Protein AF-A0A1D1ZBY9-F1 (afdb_monomer)

Organism: NCBI:txid1678845

Radius of gyration: 27.57 Å; Cα contacts (8 Å, |Δi|>4): 277; chains: 1; bounding box: 85×71×51 Å

Structure (mmCIF, N/CA/C/O backbone):
data_AF-A0A1D1ZBY9-F1
#
_entry.id   AF-A0A1D1ZBY9-F1
#
loop_
_atom_site.group_PDB
_atom_site.id
_atom_site.type_symbol
_atom_site.label_atom_id
_atom_site.label_alt_id
_atom_site.label_comp_id
_atom_site.label_asym_id
_atom_site.label_entity_id
_atom_site.label_seq_id
_atom_site.pdbx_PDB_ins_code
_atom_site.Cartn_x
_atom_site.Cartn_y
_atom_site.Cartn_z
_atom_site.occupancy
_atom_site.B_iso_or_equiv
_atom_site.auth_seq_id
_atom_site.auth_comp_id
_atom_site.auth_asym_id
_atom_site.auth_atom_id
_atom_site.pdbx_PDB_model_num
ATOM 1 N N . MET A 1 1 ? -28.576 -13.034 -2.187 1.00 43.44 1 MET A N 1
ATOM 2 C CA . MET A 1 1 ? -27.777 -12.046 -1.430 1.00 43.44 1 MET A CA 1
ATOM 3 C C . MET A 1 1 ? -26.334 -12.517 -1.505 1.00 43.44 1 MET A C 1
ATOM 5 O O . MET A 1 1 ? -26.063 -13.615 -1.042 1.00 43.44 1 MET A O 1
ATOM 9 N N . ASN A 1 2 ? -25.454 -11.787 -2.196 1.00 48.19 2 ASN A N 1
ATOM 10 C CA . ASN A 1 2 ? -24.060 -12.206 -2.377 1.00 48.19 2 ASN A CA 1
ATOM 11 C C . ASN A 1 2 ? -23.314 -12.009 -1.053 1.00 48.19 2 ASN A C 1
ATOM 13 O O . ASN A 1 2 ? -23.128 -10.876 -0.616 1.00 48.19 2 ASN A O 1
ATOM 17 N N . ILE A 1 3 ? -22.944 -13.107 -0.396 1.00 68.69 3 ILE A N 1
ATOM 18 C CA . ILE A 1 3 ? -22.161 -13.081 0.841 1.00 68.69 3 ILE A CA 1
ATOM 19 C C . ILE A 1 3 ? -20.686 -13.023 0.440 1.00 68.69 3 ILE A C 1
ATOM 21 O O . ILE A 1 3 ? -20.206 -13.887 -0.289 1.00 68.69 3 ILE A O 1
ATOM 25 N N . ILE A 1 4 ? -19.971 -11.994 0.894 1.00 76.88 4 ILE A N 1
ATOM 26 C CA . ILE A 1 4 ? -18.522 -11.884 0.699 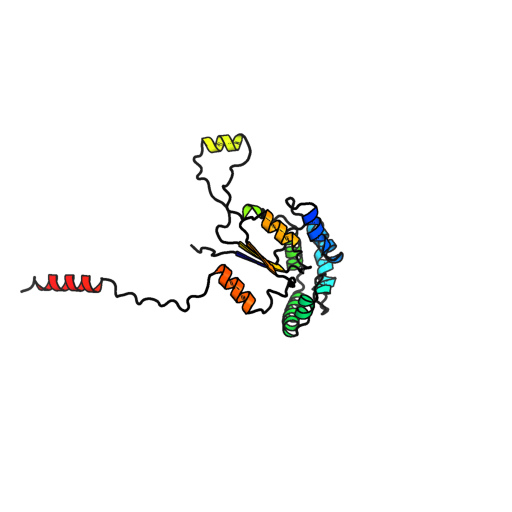1.00 76.88 4 ILE A CA 1
ATOM 27 C C . ILE A 1 4 ? -17.843 -12.878 1.652 1.00 76.88 4 ILE A C 1
ATOM 29 O O . ILE A 1 4 ? -17.983 -12.747 2.866 1.00 76.88 4 ILE A O 1
ATOM 33 N N . SER A 1 5 ? -17.115 -13.863 1.116 1.00 78.44 5 SER A N 1
ATOM 34 C CA . SER A 1 5 ? -16.491 -14.941 1.906 1.00 78.44 5 SER A CA 1
ATOM 35 C C . SER A 1 5 ? -15.292 -14.494 2.751 1.00 78.44 5 SER A C 1
ATOM 37 O O . SER A 1 5 ? -14.925 -15.189 3.690 1.00 78.44 5 SER A O 1
ATOM 39 N N . GLY A 1 6 ? -14.686 -13.346 2.438 1.00 85.62 6 GLY A N 1
ATOM 40 C CA . GLY A 1 6 ? -13.510 -12.812 3.126 1.00 85.62 6 GLY A CA 1
ATOM 41 C C . GLY A 1 6 ? -12.870 -11.657 2.357 1.00 85.62 6 GLY A C 1
ATOM 42 O O . GLY A 1 6 ? -13.290 -11.335 1.245 1.00 85.62 6 GLY A O 1
ATOM 43 N N . ALA A 1 7 ? -11.861 -11.029 2.954 1.00 89.62 7 ALA A N 1
ATOM 44 C CA . ALA A 1 7 ? -11.065 -9.973 2.339 1.00 89.62 7 ALA A CA 1
ATOM 45 C C . ALA A 1 7 ? -9.572 -10.310 2.437 1.00 89.62 7 ALA A C 1
ATOM 47 O O . ALA A 1 7 ? -9.073 -10.630 3.516 1.00 89.62 7 ALA A O 1
ATOM 48 N N . ALA A 1 8 ? -8.855 -10.199 1.319 1.00 91.19 8 ALA A N 1
ATOM 49 C CA . ALA A 1 8 ? -7.398 -10.265 1.278 1.00 91.19 8 ALA A CA 1
ATOM 50 C C . ALA A 1 8 ? -6.819 -8.897 0.931 1.00 91.19 8 ALA A C 1
ATOM 52 O O . ALA A 1 8 ? -7.268 -8.238 -0.005 1.00 91.19 8 ALA A O 1
ATOM 53 N N . MET A 1 9 ? -5.802 -8.489 1.681 1.00 91.56 9 MET A N 1
ATOM 54 C CA . MET A 1 9 ? -5.037 -7.274 1.447 1.00 91.56 9 MET A CA 1
ATOM 55 C C . MET A 1 9 ? -3.558 -7.637 1.324 1.00 91.56 9 MET A C 1
ATOM 57 O O . MET A 1 9 ? -3.034 -8.424 2.112 1.00 91.56 9 MET A O 1
ATOM 61 N N . PHE A 1 10 ? -2.872 -7.032 0.362 1.00 91.50 10 PHE A N 1
ATOM 62 C CA . PHE A 1 10 ? -1.441 -7.226 0.145 1.00 91.50 10 PHE A CA 1
ATOM 63 C C . PHE A 1 10 ? -0.736 -5.915 0.429 1.00 91.50 10 PHE A C 1
ATOM 65 O O . PHE A 1 10 ? -1.059 -4.917 -0.211 1.00 91.50 10 PHE A O 1
ATOM 72 N N . ALA A 1 11 ? 0.162 -5.925 1.416 1.00 91.31 11 ALA A N 1
ATOM 73 C CA . ALA A 1 11 ? 0.918 -4.760 1.867 1.00 91.31 11 ALA A CA 1
ATOM 74 C C . ALA A 1 11 ? 0.057 -3.473 1.859 1.00 91.31 11 ALA A C 1
ATOM 76 O O . ALA A 1 11 ? 0.325 -2.548 1.088 1.00 91.31 11 ALA A O 1
ATOM 77 N N . PRO A 1 12 ? -1.041 -3.428 2.643 1.00 90.19 12 PRO A N 1
ATOM 78 C CA . PRO A 1 12 ? -2.031 -2.368 2.538 1.00 90.19 12 PRO A CA 1
ATOM 79 C C . PRO A 1 12 ? -1.433 -1.026 2.941 1.00 90.19 12 PRO A C 1
ATOM 81 O O . PRO A 1 12 ? -0.974 -0.839 4.071 1.00 90.19 12 PRO A O 1
ATOM 84 N N . ILE A 1 13 ? -1.483 -0.063 2.023 1.00 91.25 13 ILE A N 1
ATOM 85 C CA . ILE A 1 13 ? -1.085 1.300 2.338 1.00 91.25 13 ILE A CA 1
ATOM 86 C C . ILE A 1 13 ? -2.154 1.965 3.209 1.00 91.25 13 ILE A C 1
ATOM 88 O O . ILE A 1 13 ? -3.346 1.935 2.906 1.00 91.25 13 ILE A O 1
ATOM 92 N N . VAL A 1 14 ? -1.724 2.581 4.306 1.00 92.00 14 VAL A N 1
ATOM 93 C CA . VAL A 1 14 ? -2.597 3.375 5.180 1.00 92.00 14 VAL A CA 1
ATOM 94 C C . VAL A 1 14 ? -2.273 4.849 5.038 1.00 92.00 14 VAL A C 1
ATOM 96 O O . VAL A 1 14 ? -1.144 5.210 4.693 1.00 92.00 14 VAL A O 1
ATOM 99 N N . ASN A 1 15 ? -3.241 5.711 5.356 1.00 93.81 15 ASN A N 1
ATOM 100 C CA . ASN A 1 15 ? -2.992 7.144 5.391 1.00 93.81 15 ASN A CA 1
ATOM 101 C C . ASN A 1 15 ? -1.850 7.451 6.380 1.00 93.81 15 ASN A C 1
ATOM 103 O O . ASN A 1 15 ? -2.029 7.292 7.590 1.00 93.81 15 ASN A O 1
ATOM 107 N N . PRO A 1 16 ? -0.684 7.943 5.918 1.00 93.19 16 PRO A N 1
ATOM 108 C CA . PRO A 1 16 ? 0.481 8.141 6.782 1.00 93.19 16 PRO A CA 1
ATOM 109 C C . PRO A 1 16 ? 0.314 9.331 7.745 1.00 93.19 16 PRO A C 1
ATOM 111 O O . PRO A 1 16 ? 1.195 9.615 8.564 1.00 93.19 16 PRO A O 1
ATOM 114 N N . TYR A 1 17 ? -0.808 10.048 7.639 1.00 92.94 17 TYR A N 1
ATOM 115 C CA . TYR A 1 17 ? -1.236 11.115 8.535 1.00 92.94 17 TYR A CA 1
ATOM 116 C C . TYR A 1 17 ? -2.359 10.689 9.487 1.00 92.94 17 TYR A C 1
ATOM 118 O O . TYR A 1 17 ? -2.893 11.551 10.190 1.00 92.94 17 TYR A O 1
ATOM 126 N N . GLU A 1 18 ? -2.717 9.403 9.529 1.00 92.25 18 GLU A N 1
ATOM 127 C CA . GLU A 1 18 ? -3.804 8.902 10.364 1.00 92.25 18 GLU A CA 1
ATOM 128 C C . GLU A 1 18 ? -3.619 9.320 11.833 1.00 92.25 18 GLU A C 1
ATOM 130 O O . GLU A 1 18 ? -2.542 9.241 12.437 1.00 92.25 18 GLU A O 1
ATOM 135 N N . SER A 1 19 ? -4.695 9.843 12.408 1.00 91.00 19 SER A N 1
ATOM 136 C CA . SER A 1 19 ? -4.731 10.402 13.754 1.00 91.00 19 SER A CA 1
ATOM 137 C C . SER A 1 19 ? -4.512 9.336 14.826 1.00 91.00 19 SER A C 1
ATOM 139 O O . SER A 1 19 ? -3.823 9.601 15.809 1.00 91.00 19 SER A O 1
ATOM 141 N N . SER A 1 20 ? -5.021 8.121 14.599 1.00 91.44 20 SER A N 1
ATOM 142 C CA . SER A 1 20 ? -4.910 6.996 15.531 1.00 91.44 20 SER A CA 1
ATOM 143 C C . SER A 1 20 ? -3.554 6.287 15.516 1.00 91.44 20 SER A C 1
ATOM 145 O O . SER A 1 20 ? -3.354 5.369 16.316 1.00 91.44 20 SER A O 1
ATOM 147 N N . MET A 1 21 ? -2.632 6.659 14.622 1.00 93.94 21 MET A N 1
ATOM 148 C CA . MET A 1 21 ? -1.267 6.126 14.633 1.00 93.94 21 MET A CA 1
ATOM 149 C C . MET A 1 21 ? -0.440 6.748 15.764 1.00 93.94 21 MET A C 1
ATOM 151 O O . MET A 1 21 ? -0.481 7.962 15.997 1.00 93.94 21 MET A O 1
ATOM 155 N N . THR A 1 22 ? 0.369 5.929 16.431 1.00 95.75 22 THR A N 1
ATOM 156 C CA . THR A 1 22 ? 1.336 6.379 17.435 1.00 95.75 22 THR A CA 1
ATOM 157 C C . THR A 1 22 ? 2.482 7.160 16.782 1.00 95.75 22 THR A C 1
ATOM 159 O O . THR A 1 22 ? 2.697 7.110 15.567 1.00 95.75 22 THR A O 1
ATOM 162 N N . LYS A 1 23 ? 3.257 7.903 17.585 1.00 95.38 23 LYS A N 1
ATOM 163 C CA . LYS A 1 23 ? 4.444 8.623 17.083 1.00 95.38 23 LYS A CA 1
ATOM 164 C C . LYS A 1 23 ? 5.464 7.670 16.454 1.00 95.38 23 LYS A C 1
ATOM 166 O O . LYS A 1 23 ? 6.058 8.012 15.435 1.00 95.38 23 LYS A O 1
ATOM 171 N N . GLU A 1 24 ? 5.639 6.493 17.047 1.00 95.69 24 GLU A N 1
ATOM 172 C CA . GLU A 1 24 ? 6.571 5.479 16.560 1.00 95.69 24 GLU A CA 1
ATOM 173 C C . GLU A 1 24 ? 6.103 4.863 15.238 1.00 95.69 24 GLU A C 1
ATOM 175 O O . GLU A 1 24 ? 6.892 4.780 14.299 1.00 95.69 24 GLU A O 1
ATOM 180 N N . GLU A 1 25 ? 4.817 4.520 15.119 1.00 95.31 25 GLU A N 1
ATOM 181 C CA . GLU A 1 25 ? 4.243 3.995 13.871 1.00 95.31 25 GLU A CA 1
ATOM 182 C C . GLU A 1 25 ? 4.380 5.003 12.727 1.00 95.31 25 GLU A C 1
ATOM 184 O O . GLU A 1 25 ? 4.805 4.653 11.625 1.00 95.31 25 GLU A O 1
ATOM 189 N N . LYS A 1 26 ? 4.091 6.286 12.994 1.00 94.69 26 LYS A N 1
ATOM 190 C CA . LYS A 1 26 ? 4.313 7.360 12.017 1.00 94.69 26 LYS A CA 1
ATOM 191 C C . LYS A 1 26 ? 5.784 7.420 11.629 1.00 94.69 26 LYS A C 1
ATOM 193 O O . LYS A 1 26 ? 6.106 7.356 10.448 1.00 94.69 26 LYS A O 1
ATOM 198 N N . TYR A 1 27 ? 6.686 7.505 12.604 1.00 95.31 27 TYR A N 1
ATOM 199 C CA . TYR A 1 27 ? 8.116 7.583 12.326 1.00 95.31 27 TYR A CA 1
ATOM 200 C C . TYR A 1 27 ? 8.594 6.426 11.437 1.00 95.31 27 TYR A C 1
ATOM 202 O O . TYR A 1 27 ? 9.189 6.684 10.393 1.00 95.31 27 TYR A O 1
ATOM 210 N N . LYS A 1 28 ? 8.276 5.174 11.791 1.00 94.69 28 LYS A N 1
ATOM 211 C CA . LYS A 1 28 ? 8.668 3.982 11.020 1.00 94.69 28 LYS A CA 1
ATOM 212 C C . LYS A 1 28 ? 8.070 3.974 9.613 1.00 94.69 28 LYS A C 1
ATOM 214 O O . LYS A 1 28 ? 8.786 3.686 8.656 1.00 94.69 28 LYS A O 1
ATOM 219 N N . THR A 1 29 ? 6.804 4.373 9.486 1.00 92.69 29 THR A N 1
ATOM 220 C CA . THR A 1 29 ? 6.112 4.516 8.198 1.00 92.69 29 THR A CA 1
ATOM 221 C C . THR A 1 29 ? 6.858 5.466 7.262 1.00 92.69 29 THR A C 1
ATOM 223 O O . THR A 1 29 ? 7.166 5.119 6.124 1.00 92.69 29 THR A O 1
ATOM 226 N N . TRP A 1 30 ? 7.219 6.653 7.753 1.00 93.88 30 TRP A N 1
ATOM 227 C CA . TRP A 1 30 ? 7.938 7.648 6.959 1.00 93.88 30 TRP A CA 1
ATOM 228 C C . TRP A 1 30 ? 9.429 7.307 6.787 1.00 93.88 30 TRP A C 1
ATOM 230 O O . TRP A 1 30 ? 10.038 7.728 5.804 1.00 93.88 30 TRP A O 1
ATOM 240 N N . ALA A 1 31 ? 10.055 6.574 7.710 1.00 92.38 31 ALA A N 1
ATOM 241 C CA . ALA A 1 31 ? 11.500 6.329 7.712 1.00 92.38 31 ALA A CA 1
ATOM 242 C C . ALA A 1 31 ? 11.996 5.614 6.446 1.00 92.38 31 ALA A C 1
ATOM 244 O O . ALA A 1 31 ? 13.087 5.920 5.970 1.00 92.38 31 ALA A O 1
ATOM 245 N N . LYS A 1 32 ? 11.189 4.713 5.874 1.00 87.12 32 LYS A N 1
ATOM 246 C CA . LYS A 1 32 ? 11.562 3.920 4.692 1.00 87.12 32 LYS A CA 1
ATOM 247 C C . LYS A 1 32 ? 11.415 4.660 3.360 1.00 87.12 32 LYS A C 1
ATOM 249 O O . LYS A 1 32 ? 11.980 4.241 2.354 1.00 87.12 32 LYS A O 1
ATOM 254 N N . TRP A 1 33 ? 10.677 5.770 3.333 1.00 91.56 33 TRP A N 1
ATOM 255 C CA . TRP A 1 33 ? 10.375 6.482 2.093 1.00 91.56 33 TRP A CA 1
ATOM 256 C C . TRP A 1 33 ? 11.467 7.465 1.674 1.00 91.56 33 TRP A C 1
ATOM 258 O O . TRP A 1 33 ? 12.042 8.190 2.492 1.00 91.56 33 TRP A O 1
ATOM 268 N N . THR A 1 34 ? 11.678 7.556 0.360 1.00 91.69 34 THR A N 1
ATOM 269 C CA . THR A 1 34 ? 12.585 8.532 -0.252 1.00 91.69 34 THR A CA 1
ATOM 270 C C . THR A 1 34 ? 12.094 9.963 -0.019 1.00 91.69 34 THR A C 1
ATOM 272 O O . THR A 1 34 ? 10.892 10.222 0.038 1.00 91.69 34 THR A O 1
ATOM 275 N N . THR A 1 35 ? 13.009 10.933 0.054 1.00 92.38 35 THR A N 1
ATOM 276 C CA . THR A 1 35 ? 12.658 12.358 0.221 1.00 92.38 35 THR A CA 1
ATOM 277 C C . THR A 1 35 ? 11.694 12.848 -0.862 1.00 92.38 35 THR A C 1
ATOM 279 O O . THR A 1 35 ? 10.754 13.584 -0.567 1.00 92.38 35 THR A O 1
ATOM 282 N N . LYS A 1 36 ? 11.880 12.389 -2.107 1.00 91.69 36 LYS A N 1
ATOM 283 C CA . LYS A 1 36 ? 10.997 12.727 -3.228 1.00 91.69 36 LYS A CA 1
ATOM 284 C C . LYS A 1 36 ? 9.584 12.183 -3.015 1.00 91.69 36 LYS A C 1
ATOM 286 O O . LYS A 1 36 ? 8.630 12.936 -3.184 1.00 91.69 36 LYS A O 1
ATOM 291 N N . ARG A 1 37 ? 9.436 10.926 -2.579 1.00 91.88 37 ARG A N 1
ATOM 292 C CA . ARG A 1 37 ? 8.120 10.367 -2.238 1.00 91.88 37 ARG A CA 1
ATOM 293 C C . ARG A 1 37 ? 7.466 11.153 -1.107 1.00 91.88 37 ARG A C 1
ATOM 295 O O . ARG A 1 37 ? 6.308 11.527 -1.228 1.00 91.88 37 ARG A O 1
ATOM 302 N N . LYS A 1 38 ? 8.213 11.498 -0.054 1.00 94.38 38 LYS A N 1
ATOM 303 C CA . LYS A 1 38 ? 7.676 12.310 1.051 1.00 94.38 38 LYS A CA 1
ATOM 304 C C . LYS A 1 38 ? 7.128 13.652 0.572 1.00 94.38 38 LYS A C 1
ATOM 306 O O . LYS A 1 38 ? 6.031 14.037 0.967 1.00 94.38 38 LYS A O 1
ATOM 311 N N . LEU A 1 39 ? 7.870 14.332 -0.303 1.00 94.62 39 LEU A N 1
ATOM 312 C CA . LEU A 1 39 ? 7.436 15.586 -0.910 1.00 94.62 39 LEU A CA 1
ATOM 313 C C . LEU A 1 39 ? 6.134 15.410 -1.702 1.00 94.62 39 LEU A C 1
ATOM 315 O O . LEU A 1 39 ? 5.226 16.218 -1.535 1.00 94.62 39 LEU A O 1
ATOM 319 N N . LEU A 1 40 ? 6.013 14.349 -2.508 1.00 94.00 40 LEU A N 1
ATOM 320 C CA . LEU A 1 40 ? 4.785 14.070 -3.262 1.00 94.00 40 LEU A CA 1
ATOM 321 C C . LEU A 1 40 ? 3.574 13.870 -2.339 1.00 94.00 40 LEU A C 1
ATOM 323 O O . LEU A 1 40 ? 2.522 14.431 -2.618 1.00 94.00 40 LEU A O 1
ATOM 327 N N . TYR A 1 41 ? 3.717 13.171 -1.209 1.00 94.56 41 TYR A N 1
ATOM 328 C CA . TYR A 1 41 ? 2.616 12.998 -0.243 1.00 94.56 41 TYR A CA 1
ATOM 329 C C . TYR A 1 41 ? 2.246 14.312 0.461 1.00 94.56 41 TYR A C 1
ATOM 331 O O . TYR A 1 41 ? 1.068 14.586 0.697 1.00 94.56 41 TYR A O 1
ATOM 339 N N . ILE A 1 42 ? 3.233 15.162 0.765 1.00 95.56 42 ILE A N 1
ATOM 340 C CA . ILE A 1 42 ? 2.978 16.501 1.314 1.00 95.56 42 ILE A CA 1
ATOM 341 C C . ILE A 1 42 ? 2.209 17.354 0.298 1.00 95.56 42 ILE A C 1
ATOM 343 O O . ILE A 1 42 ? 1.233 18.010 0.667 1.00 95.56 42 ILE A O 1
ATOM 347 N N . LEU A 1 43 ? 2.618 17.325 -0.975 1.00 96.12 43 LEU A N 1
ATOM 348 C CA . LEU A 1 43 ? 1.932 18.027 -2.058 1.00 96.12 43 LEU A CA 1
ATOM 349 C C . LEU A 1 43 ? 0.518 17.487 -2.264 1.00 96.12 43 LEU A C 1
ATOM 351 O O . LEU A 1 43 ? -0.409 18.286 -2.306 1.00 96.12 43 LEU A O 1
ATOM 355 N N . ALA A 1 44 ? 0.328 16.167 -2.287 1.00 96.69 44 ALA A N 1
ATOM 356 C CA . ALA A 1 44 ? -0.992 15.544 -2.373 1.00 96.69 44 ALA A CA 1
ATOM 357 C C . ALA A 1 44 ? -1.935 16.053 -1.279 1.00 96.69 44 ALA A C 1
ATOM 359 O O . ALA A 1 44 ? -3.090 16.374 -1.542 1.00 96.69 44 ALA A O 1
ATOM 360 N N . ARG A 1 45 ? -1.424 16.202 -0.052 1.00 95.94 45 ARG A N 1
ATOM 361 C CA . ARG A 1 45 ? -2.223 16.646 1.092 1.00 95.94 45 ARG A CA 1
ATOM 362 C C . ARG A 1 45 ? -2.516 18.146 1.095 1.00 95.94 45 ARG A C 1
ATOM 364 O O . ARG A 1 45 ? -3.568 18.554 1.577 1.00 95.94 45 ARG A O 1
ATOM 371 N N . LYS A 1 46 ? -1.554 18.980 0.693 1.00 95.88 46 LYS A N 1
ATOM 372 C CA . LYS A 1 46 ? -1.617 20.440 0.897 1.00 95.88 46 LYS A CA 1
ATOM 373 C C . LYS A 1 46 ? -1.898 21.219 -0.378 1.00 95.88 46 LYS A C 1
ATOM 375 O O . LYS A 1 46 ? -2.621 22.207 -0.327 1.00 95.88 46 LYS A O 1
ATOM 380 N N . PHE A 1 47 ? -1.317 20.793 -1.492 1.00 96.69 47 PHE A N 1
ATOM 381 C CA . PHE A 1 47 ? -1.345 21.511 -2.760 1.00 96.69 47 PHE A CA 1
ATOM 382 C C . PHE A 1 47 ? -1.437 20.531 -3.949 1.00 96.69 47 PHE A C 1
ATOM 384 O O . PHE A 1 47 ? -0.523 20.476 -4.780 1.00 96.69 47 PHE A O 1
ATOM 391 N N . PRO A 1 48 ? -2.521 19.733 -4.052 1.00 95.94 48 PRO A N 1
ATOM 392 C CA . PRO A 1 48 ? -2.641 18.688 -5.073 1.00 95.94 48 PRO A CA 1
ATOM 393 C C . PRO A 1 48 ? -2.596 19.237 -6.505 1.00 95.94 48 PRO A C 1
ATOM 395 O O . PRO A 1 48 ? -2.171 18.536 -7.418 1.00 95.94 48 PRO A O 1
ATOM 398 N N . SER A 1 49 ? -2.931 20.516 -6.707 1.00 95.94 49 SER A N 1
ATOM 399 C CA . SER A 1 49 ? -2.832 21.207 -7.999 1.00 95.94 49 SER A CA 1
ATOM 400 C C . SER A 1 49 ? -1.415 21.260 -8.585 1.00 95.94 49 SER A C 1
ATOM 402 O O . SER A 1 49 ? -1.273 21.440 -9.792 1.00 95.94 49 SER A O 1
ATOM 404 N N . PHE A 1 50 ? -0.363 21.074 -7.778 1.00 95.06 50 PHE A N 1
ATOM 405 C CA . PHE A 1 50 ? 1.020 21.024 -8.270 1.00 95.06 50 PHE A CA 1
ATOM 406 C C . PHE A 1 50 ? 1.452 19.628 -8.723 1.00 95.06 50 PHE A C 1
ATOM 408 O O . PHE A 1 50 ? 2.406 19.507 -9.490 1.00 95.06 50 PHE A O 1
ATOM 415 N N . LEU A 1 51 ? 0.771 18.567 -8.285 1.00 94.81 51 LEU A N 1
ATOM 416 C CA . LEU A 1 51 ? 1.140 17.192 -8.620 1.00 94.81 51 LEU A CA 1
ATOM 417 C C . LEU A 1 51 ? 1.180 16.886 -10.129 1.00 94.81 51 LEU A C 1
ATOM 419 O O . LEU A 1 51 ? 2.130 16.213 -10.541 1.00 94.81 51 LEU A O 1
ATOM 423 N N . PRO A 1 52 ? 0.261 17.397 -10.981 1.00 95.56 52 PRO A N 1
ATOM 424 C CA . PRO A 1 52 ? 0.327 17.180 -12.427 1.00 95.56 52 PRO A CA 1
ATOM 425 C C . PRO A 1 52 ? 1.683 17.534 -13.040 1.00 95.56 52 PRO A C 1
ATOM 427 O O . PRO A 1 52 ? 2.186 16.806 -13.896 1.00 95.56 52 PRO A O 1
ATOM 430 N N . TYR A 1 53 ? 2.309 18.621 -12.576 1.00 93.69 53 TYR A N 1
ATOM 431 C CA . TYR A 1 53 ? 3.631 19.032 -13.043 1.00 93.69 53 TYR A CA 1
ATOM 432 C C . TYR A 1 53 ? 4.693 17.967 -12.742 1.00 93.69 53 TYR A C 1
ATOM 434 O O . TYR A 1 53 ? 5.486 17.605 -13.615 1.00 93.69 53 TYR A O 1
ATOM 442 N N . PHE A 1 54 ? 4.695 17.434 -11.518 1.00 91.62 54 PHE A N 1
ATOM 443 C CA . PHE A 1 54 ? 5.658 16.414 -11.108 1.00 91.62 54 PHE A CA 1
ATOM 444 C C . PHE A 1 54 ? 5.450 15.106 -11.871 1.00 91.62 54 PHE A C 1
ATOM 446 O O . PHE A 1 54 ? 6.431 14.550 -12.363 1.00 91.62 54 PHE A O 1
ATOM 453 N N . TYR A 1 55 ? 4.202 14.657 -12.039 1.00 91.56 55 TYR A N 1
ATOM 454 C CA . TYR A 1 55 ? 3.900 13.425 -12.773 1.00 91.56 55 TYR A CA 1
ATOM 455 C C . TYR A 1 55 ? 4.270 13.511 -14.255 1.00 91.56 55 TYR A C 1
ATOM 457 O O . TYR A 1 55 ? 4.889 12.578 -14.766 1.00 91.56 55 TYR A O 1
ATOM 465 N N . ARG A 1 56 ? 4.008 14.645 -14.922 1.00 91.25 56 ARG A N 1
ATOM 466 C CA . ARG A 1 56 ? 4.457 14.897 -16.308 1.00 91.25 56 ARG A CA 1
ATOM 467 C C . ARG A 1 56 ? 5.971 14.849 -16.455 1.00 91.25 56 ARG A C 1
ATOM 469 O O . ARG A 1 56 ? 6.483 14.364 -17.455 1.00 91.25 56 ARG A O 1
ATOM 476 N N . ARG A 1 57 ? 6.706 15.344 -15.458 1.00 88.56 57 ARG A N 1
ATOM 477 C CA . ARG A 1 57 ? 8.173 15.375 -15.497 1.00 88.56 57 ARG A CA 1
ATOM 478 C C . ARG A 1 57 ? 8.823 14.050 -15.083 1.00 88.56 57 ARG A C 1
ATOM 480 O O . ARG A 1 57 ? 10.001 13.856 -15.381 1.00 88.56 57 ARG A O 1
ATOM 487 N N . SER A 1 58 ? 8.102 13.161 -14.397 1.00 85.06 58 SER A N 1
ATOM 488 C CA . SER A 1 58 ? 8.590 11.831 -14.018 1.00 85.06 58 SER A CA 1
ATOM 489 C C . SER A 1 58 ? 7.923 10.713 -14.814 1.00 85.06 58 SER A C 1
ATOM 491 O O . SER A 1 58 ? 8.444 10.327 -15.857 1.00 85.06 58 SER A O 1
ATOM 493 N N . PHE A 1 59 ? 6.802 10.192 -14.321 1.00 83.94 59 PHE A N 1
ATOM 494 C CA . PHE A 1 59 ? 6.169 8.968 -14.808 1.00 83.94 59 PHE A CA 1
ATOM 495 C C . PHE A 1 59 ? 5.656 9.131 -16.241 1.00 83.94 59 PHE A C 1
ATOM 497 O O . PHE A 1 59 ? 5.911 8.293 -17.092 1.00 83.94 59 PHE A O 1
ATOM 504 N N . LEU A 1 60 ? 5.035 10.274 -16.534 1.00 87.75 60 LEU A N 1
ATOM 505 C CA . LEU A 1 60 ? 4.454 10.586 -17.840 1.00 87.75 60 LEU A CA 1
ATOM 506 C C . LEU A 1 60 ? 5.424 11.351 -18.754 1.00 87.75 60 LEU A C 1
ATOM 508 O O . LEU A 1 60 ? 5.003 12.023 -19.690 1.00 87.75 60 LEU A O 1
ATOM 512 N N . SER A 1 61 ? 6.731 11.285 -18.481 1.00 86.19 61 SER A N 1
ATOM 513 C CA . SER A 1 61 ? 7.734 12.007 -19.277 1.00 86.19 61 SER A CA 1
ATOM 514 C C . SER A 1 61 ? 8.027 11.366 -20.637 1.00 86.19 61 SER A C 1
ATOM 516 O O . SER A 1 61 ? 8.773 11.945 -21.426 1.00 86.19 61 SER A O 1
ATOM 518 N N . GLY A 1 62 ? 7.499 10.163 -20.890 1.00 81.19 62 GLY A N 1
ATOM 519 C CA . GLY A 1 62 ? 7.794 9.356 -22.078 1.00 81.19 62 GLY A CA 1
ATOM 520 C C . GLY A 1 62 ? 9.199 8.757 -22.101 1.00 81.19 62 GLY A C 1
ATOM 521 O O . GLY A 1 62 ? 9.594 8.146 -23.088 1.00 81.19 62 GLY A O 1
ATOM 522 N N . LYS A 1 63 ? 9.977 8.922 -21.026 1.00 80.94 63 LYS A N 1
ATOM 523 C CA . LYS A 1 63 ? 11.285 8.285 -20.883 1.00 80.94 63 LYS A CA 1
ATOM 524 C C . LYS A 1 63 ? 11.125 6.961 -20.152 1.00 80.94 63 LYS A C 1
ATOM 526 O O . LYS A 1 63 ? 10.748 6.958 -18.981 1.00 80.94 63 LYS A O 1
ATOM 531 N N . HIS A 1 64 ? 11.495 5.868 -20.814 1.00 71.75 64 HIS A N 1
ATOM 532 C CA . HIS A 1 64 ? 11.672 4.581 -20.149 1.00 71.75 64 HIS A CA 1
ATOM 533 C C . HIS A 1 64 ? 12.735 4.701 -19.056 1.00 71.75 64 HIS A C 1
ATOM 535 O O . HIS A 1 64 ? 13.745 5.401 -19.198 1.00 71.75 64 HIS A O 1
ATOM 541 N N . GLY A 1 65 ? 12.495 4.038 -17.934 1.00 74.50 65 GLY A N 1
ATOM 542 C CA . GLY A 1 65 ? 13.410 4.042 -16.810 1.00 74.50 65 GLY A CA 1
ATOM 543 C C . GLY A 1 65 ? 12.968 3.082 -15.724 1.00 74.50 65 GLY A C 1
ATOM 544 O O . GLY A 1 65 ? 11.819 2.652 -15.684 1.00 74.50 65 GLY A O 1
ATOM 545 N N . GLU A 1 66 ? 13.900 2.784 -14.824 1.00 81.44 66 GLU A N 1
ATOM 546 C CA . GLU A 1 66 ? 13.664 1.875 -13.706 1.00 81.44 66 GLU A CA 1
ATOM 547 C C . GLU A 1 66 ? 12.448 2.318 -12.865 1.00 81.44 66 GLU A C 1
ATOM 549 O O . GLU A 1 66 ? 12.375 3.503 -12.487 1.00 81.44 66 GLU A O 1
ATOM 554 N N . PRO A 1 67 ? 11.530 1.397 -12.503 1.00 81.44 67 PRO A N 1
ATOM 555 C CA . PRO A 1 67 ? 10.353 1.706 -11.689 1.00 81.44 67 PRO A CA 1
ATOM 556 C C . PRO A 1 67 ? 10.706 2.445 -10.394 1.00 81.44 67 PRO A C 1
ATOM 558 O O . PRO A 1 67 ? 10.033 3.404 -10.017 1.00 81.44 67 PRO A O 1
ATOM 561 N N . GLU A 1 68 ? 11.825 2.075 -9.758 1.00 82.81 68 GLU A N 1
ATOM 562 C CA . GLU A 1 68 ? 12.351 2.719 -8.546 1.00 82.81 68 GLU A CA 1
ATOM 563 C C . GLU A 1 68 ? 12.510 4.241 -8.730 1.00 82.81 68 GLU A C 1
ATOM 565 O O . GLU A 1 68 ? 12.109 5.036 -7.877 1.00 82.81 68 GLU A O 1
ATOM 570 N N . LYS A 1 69 ? 13.016 4.675 -9.890 1.00 83.75 69 LYS A N 1
ATOM 571 C CA . LYS A 1 69 ? 13.252 6.090 -10.201 1.00 83.75 69 LYS A CA 1
ATOM 572 C C . LYS A 1 69 ? 11.974 6.816 -10.618 1.00 83.75 69 LYS A C 1
ATOM 574 O O . LYS A 1 69 ? 11.757 7.961 -10.196 1.00 83.75 69 LYS A O 1
ATOM 579 N N . LEU A 1 70 ? 11.146 6.175 -11.444 1.00 82.81 70 LEU A N 1
ATOM 580 C CA . LEU A 1 70 ? 9.901 6.762 -11.950 1.00 82.81 70 LEU A CA 1
ATOM 581 C C . LEU A 1 70 ? 8.891 6.980 -10.818 1.00 82.81 70 LEU A C 1
ATOM 583 O O . LEU A 1 70 ? 8.364 8.086 -10.667 1.00 82.81 70 LEU A O 1
ATOM 587 N N . LEU A 1 71 ? 8.718 5.970 -9.965 1.00 80.62 71 LEU A N 1
ATOM 588 C CA . LEU A 1 71 ? 7.792 5.972 -8.831 1.00 80.62 71 LEU A CA 1
ATOM 589 C C . LEU A 1 71 ? 8.412 6.515 -7.536 1.00 80.62 71 LEU A C 1
ATOM 591 O O . LEU A 1 71 ? 7.716 6.724 -6.545 1.00 80.62 71 LEU A O 1
ATOM 595 N N . SER A 1 72 ? 9.713 6.825 -7.538 1.00 86.25 72 SER A N 1
ATOM 596 C CA . SER A 1 72 ? 10.445 7.325 -6.360 1.00 86.25 72 SER A CA 1
ATOM 597 C C . SER A 1 72 ? 10.408 6.346 -5.176 1.00 86.25 72 SER A C 1
ATOM 599 O O . SER A 1 72 ? 10.307 6.757 -4.014 1.00 86.25 72 SER A O 1
ATOM 601 N N . LEU A 1 73 ? 10.468 5.053 -5.484 1.00 86.31 73 LEU A N 1
ATOM 602 C CA . LEU A 1 73 ? 10.455 3.961 -4.518 1.00 86.31 73 LEU A CA 1
ATOM 603 C C . LEU A 1 73 ? 11.873 3.641 -4.039 1.00 86.31 73 LEU A C 1
ATOM 605 O O . LEU A 1 73 ? 12.857 4.134 -4.579 1.00 86.31 73 LEU A O 1
ATOM 609 N N . SER A 1 74 ? 11.951 2.832 -2.990 1.00 87.44 74 SER A N 1
ATOM 610 C CA . SER A 1 74 ? 13.158 2.107 -2.605 1.00 87.44 74 SER A CA 1
ATOM 611 C C . SER A 1 74 ? 12.813 0.636 -2.757 1.00 87.44 74 SER A C 1
ATOM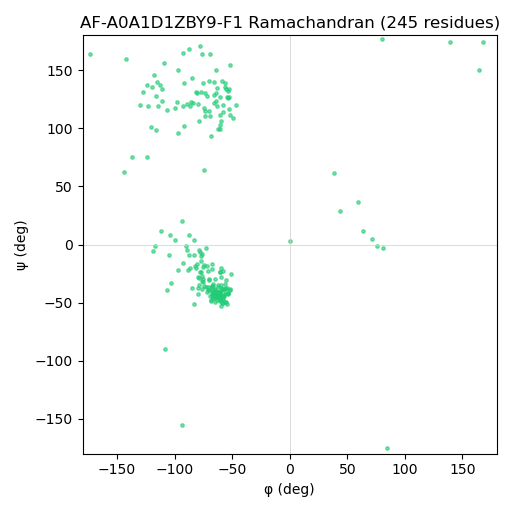 613 O O . SER A 1 74 ? 11.773 0.222 -2.246 1.00 87.44 74 SER A O 1
ATOM 615 N N . LEU A 1 75 ? 13.620 -0.131 -3.487 1.00 89.88 75 LEU A N 1
ATOM 616 C CA . LEU A 1 75 ? 13.382 -1.563 -3.683 1.00 89.88 75 LEU A CA 1
ATOM 617 C C . LEU A 1 75 ? 14.507 -2.383 -3.051 1.00 89.88 75 LEU A C 1
ATOM 619 O O . LEU A 1 75 ? 15.689 -2.038 -3.145 1.00 89.88 75 LEU A O 1
ATOM 623 N N . ILE A 1 76 ? 14.142 -3.494 -2.416 1.00 91.12 76 ILE A N 1
ATOM 624 C CA . ILE A 1 76 ? 15.121 -4.464 -1.914 1.00 91.12 76 ILE A CA 1
ATOM 625 C C . ILE A 1 76 ? 15.662 -5.327 -3.050 1.00 91.12 76 ILE A C 1
ATOM 627 O O . ILE A 1 76 ? 15.126 -5.326 -4.151 1.00 91.12 76 ILE A O 1
ATOM 631 N N . LYS A 1 77 ? 16.703 -6.120 -2.777 1.00 91.00 77 LYS A N 1
ATOM 632 C CA . LYS A 1 77 ? 17.330 -6.992 -3.785 1.00 91.00 77 LYS A CA 1
ATOM 633 C C . LYS A 1 77 ? 16.333 -7.922 -4.482 1.00 91.00 77 LYS A C 1
ATOM 635 O O . LYS A 1 77 ? 16.423 -8.076 -5.693 1.00 91.00 77 LYS A O 1
ATOM 640 N N . LYS A 1 78 ? 15.393 -8.512 -3.738 1.00 91.69 78 LYS A N 1
ATOM 641 C CA . LYS A 1 78 ? 14.406 -9.445 -4.293 1.00 91.69 78 LYS A CA 1
ATOM 642 C C . LYS A 1 78 ? 13.413 -8.749 -5.228 1.00 91.69 78 LYS A C 1
ATOM 644 O O . LYS A 1 78 ? 13.255 -9.179 -6.363 1.00 91.69 78 LYS A O 1
ATOM 649 N N . ASP A 1 79 ? 12.847 -7.618 -4.803 1.00 91.38 79 ASP A N 1
ATOM 650 C CA . ASP A 1 79 ? 12.007 -6.780 -5.670 1.00 91.38 79 ASP A CA 1
ATOM 651 C C . ASP A 1 79 ? 12.796 -6.237 -6.874 1.00 91.38 79 ASP A C 1
ATOM 653 O O . ASP A 1 79 ? 12.259 -6.165 -7.970 1.00 91.38 79 ASP A O 1
ATOM 657 N N . LYS A 1 80 ? 14.083 -5.899 -6.704 1.00 91.75 80 LYS A N 1
ATOM 658 C CA . LYS A 1 80 ? 14.971 -5.468 -7.800 1.00 91.75 80 LYS A CA 1
ATOM 659 C C . LYS A 1 80 ? 15.186 -6.558 -8.841 1.00 91.75 80 LYS A C 1
ATOM 661 O O . LYS A 1 80 ? 15.145 -6.271 -10.030 1.00 91.75 80 LYS A O 1
ATOM 666 N N . ALA A 1 81 ? 15.412 -7.791 -8.393 1.00 91.25 81 ALA A N 1
ATOM 667 C CA . ALA A 1 81 ? 15.528 -8.934 -9.287 1.00 91.25 81 ALA A CA 1
ATOM 668 C C . ALA A 1 81 ? 14.224 -9.152 -10.064 1.00 91.25 81 ALA A C 1
ATOM 670 O O . ALA A 1 81 ? 14.274 -9.375 -11.267 1.00 91.25 81 ALA A O 1
ATOM 671 N N . LEU A 1 82 ? 13.076 -9.004 -9.395 1.00 90.69 82 LEU A N 1
ATOM 672 C CA . LEU A 1 82 ? 11.773 -9.125 -10.034 1.00 90.69 82 LEU A CA 1
ATOM 673 C C . LEU A 1 82 ? 11.522 -8.032 -11.079 1.00 90.69 82 LEU A C 1
ATOM 675 O O . LEU A 1 82 ? 11.139 -8.352 -12.195 1.00 90.69 82 LEU A O 1
ATOM 679 N N . VAL A 1 83 ? 11.739 -6.753 -10.753 1.00 89.06 83 VAL A N 1
ATOM 680 C CA . VAL A 1 83 ? 11.485 -5.671 -11.726 1.00 89.06 83 VAL A CA 1
ATOM 681 C C . VAL A 1 83 ? 12.454 -5.695 -12.911 1.00 89.06 83 VAL A C 1
ATOM 683 O O . VAL A 1 83 ? 12.156 -5.125 -13.957 1.00 89.06 83 VAL A O 1
ATOM 686 N N . GLY A 1 84 ? 13.610 -6.343 -12.744 1.00 88.94 84 GLY A N 1
ATOM 687 C CA . GLY A 1 84 ? 14.567 -6.604 -13.816 1.00 88.94 84 GLY A CA 1
ATOM 688 C C . GLY A 1 84 ? 14.245 -7.841 -14.660 1.00 88.94 84 GLY A C 1
ATOM 689 O O . GLY A 1 84 ? 14.901 -8.041 -15.682 1.00 88.94 84 GLY A O 1
ATOM 690 N N . ASP A 1 85 ? 13.273 -8.666 -14.257 1.00 90.75 85 ASP A N 1
ATOM 691 C CA . ASP A 1 85 ? 12.844 -9.833 -15.026 1.00 90.75 85 ASP A CA 1
ATOM 692 C C . ASP A 1 85 ? 12.259 -9.396 -16.385 1.00 90.75 85 ASP A C 1
ATOM 694 O O . ASP A 1 85 ? 11.457 -8.457 -16.424 1.00 90.75 85 ASP A O 1
ATOM 698 N N . PRO A 1 86 ? 12.624 -10.048 -17.508 1.00 91.50 86 PRO A N 1
ATOM 699 C CA . PRO A 1 86 ? 12.157 -9.645 -18.832 1.00 91.50 86 PRO A CA 1
ATOM 700 C C . PRO A 1 86 ? 10.634 -9.625 -18.973 1.00 91.50 86 PRO A C 1
ATOM 702 O O . PRO A 1 86 ? 10.104 -8.711 -19.601 1.00 91.50 86 PRO A O 1
ATOM 705 N N . ILE A 1 87 ? 9.932 -10.589 -18.368 1.00 90.31 87 ILE A N 1
ATOM 706 C CA . ILE A 1 87 ? 8.472 -10.676 -18.444 1.00 90.31 87 ILE A CA 1
ATOM 707 C C . ILE A 1 87 ? 7.869 -9.504 -17.674 1.00 90.31 87 ILE A C 1
ATOM 709 O O . ILE A 1 87 ? 7.024 -8.789 -18.209 1.00 90.31 87 ILE A O 1
ATOM 713 N N . PHE A 1 88 ? 8.329 -9.262 -16.439 1.00 89.06 88 PHE A N 1
ATOM 714 C CA . PHE A 1 88 ? 7.876 -8.106 -15.658 1.00 89.06 88 PHE A CA 1
ATOM 715 C C . PHE A 1 88 ? 8.098 -6.807 -16.432 1.00 89.06 88 PHE A C 1
ATOM 717 O O . PHE A 1 88 ? 7.185 -5.991 -16.558 1.00 89.06 88 PHE A O 1
ATOM 724 N N . LYS A 1 89 ? 9.308 -6.630 -16.966 1.00 89.06 89 LYS A N 1
ATOM 725 C CA . LYS A 1 89 ? 9.708 -5.425 -17.679 1.00 89.06 89 LYS A CA 1
ATOM 726 C C . LYS A 1 89 ? 8.845 -5.181 -18.914 1.00 89.06 89 LYS A C 1
ATOM 728 O O . LYS A 1 89 ? 8.393 -4.059 -19.098 1.00 89.06 89 LYS A O 1
ATOM 733 N N . GLU A 1 90 ? 8.555 -6.211 -19.706 1.00 90.69 90 GLU A N 1
ATOM 734 C CA . GLU A 1 90 ? 7.700 -6.093 -20.892 1.00 90.69 90 GLU A CA 1
ATOM 735 C C . GLU A 1 90 ? 6.260 -5.686 -20.541 1.00 90.69 90 GLU A C 1
ATOM 737 O O . GLU A 1 90 ? 5.670 -4.831 -21.205 1.00 90.69 90 GLU A O 1
ATOM 742 N N . PHE A 1 91 ? 5.661 -6.290 -19.508 1.00 89.69 91 PHE A N 1
ATOM 743 C CA . PHE A 1 91 ? 4.331 -5.878 -19.042 1.00 89.69 91 PHE A CA 1
ATOM 744 C C . PHE A 1 91 ? 4.350 -4.438 -18.524 1.00 89.69 91 PHE A C 1
ATOM 746 O O . PHE A 1 91 ? 3.529 -3.621 -18.935 1.00 89.69 91 PHE A O 1
ATOM 753 N N . TRP A 1 92 ? 5.328 -4.112 -17.682 1.00 87.31 92 TRP A N 1
ATOM 754 C CA . TRP A 1 92 ? 5.469 -2.788 -17.090 1.00 87.31 92 TRP A CA 1
ATOM 755 C C . TRP A 1 92 ? 5.692 -1.688 -18.133 1.00 87.31 92 TRP A C 1
ATOM 757 O O . TRP A 1 92 ? 5.073 -0.628 -18.060 1.00 87.31 92 TRP A O 1
ATOM 767 N N . GLU A 1 93 ? 6.572 -1.913 -19.110 1.00 88.56 93 GLU A N 1
ATOM 768 C CA . GLU A 1 93 ? 6.869 -0.933 -20.155 1.00 88.56 93 GLU A CA 1
ATOM 769 C C . GLU A 1 93 ? 5.636 -0.640 -21.010 1.00 88.56 93 GLU A C 1
ATOM 771 O O . GLU A 1 93 ? 5.356 0.533 -21.246 1.00 88.56 93 GLU A O 1
ATOM 776 N N . ARG A 1 94 ? 4.838 -1.657 -21.366 1.00 91.06 94 ARG A N 1
ATOM 777 C CA . ARG A 1 94 ? 3.573 -1.460 -22.094 1.00 91.06 94 ARG A CA 1
ATOM 778 C C . ARG A 1 94 ? 2.554 -0.640 -21.301 1.00 91.06 94 ARG A C 1
ATOM 780 O O . ARG A 1 94 ? 1.934 0.265 -21.858 1.00 91.06 94 ARG A O 1
ATOM 787 N N . ASP A 1 95 ? 2.412 -0.899 -20.002 1.00 89.12 95 ASP A N 1
ATOM 788 C CA . ASP A 1 95 ? 1.505 -0.129 -19.138 1.00 89.12 95 ASP A CA 1
ATOM 789 C C . ASP A 1 95 ? 1.950 1.339 -19.006 1.00 89.12 95 ASP A C 1
ATOM 791 O O . ASP A 1 95 ? 1.132 2.271 -19.021 1.00 89.12 95 ASP A O 1
ATOM 795 N N . VAL A 1 96 ? 3.264 1.571 -18.905 1.00 88.06 96 VAL A N 1
ATOM 796 C CA . VAL A 1 96 ? 3.846 2.919 -18.874 1.00 88.06 96 VAL A CA 1
ATOM 797 C C . VAL A 1 96 ? 3.665 3.626 -20.216 1.00 88.06 96 VAL A C 1
ATOM 799 O O . VAL A 1 96 ? 3.289 4.798 -20.225 1.00 88.06 96 VAL A O 1
ATOM 802 N N . GLU A 1 97 ? 3.900 2.947 -21.338 1.00 91.25 97 GLU A N 1
ATOM 803 C CA . GLU A 1 97 ? 3.693 3.489 -22.685 1.00 91.25 97 GLU A CA 1
ATOM 804 C C . GLU A 1 97 ? 2.249 3.939 -22.888 1.00 91.25 97 GLU A C 1
ATOM 806 O O . GLU A 1 97 ? 2.013 5.060 -23.342 1.00 91.25 97 GLU A O 1
ATOM 811 N N . GLU A 1 98 ? 1.281 3.116 -22.485 1.00 93.12 98 GLU A N 1
ATOM 812 C CA . GLU A 1 98 ? -0.133 3.468 -22.578 1.00 93.12 98 GLU A CA 1
ATOM 813 C C . GLU A 1 98 ? -0.478 4.656 -21.668 1.00 93.12 98 GLU A C 1
ATOM 815 O O . GLU A 1 98 ? -1.160 5.592 -22.093 1.00 93.12 98 GLU A O 1
ATOM 820 N N . SER A 1 99 ? 0.065 4.690 -20.449 1.00 91.00 99 SER A N 1
ATOM 821 C CA . SER A 1 99 ? -0.105 5.829 -19.538 1.00 91.00 99 SER A CA 1
ATOM 822 C C . SER A 1 99 ? 0.461 7.125 -20.131 1.00 91.00 99 SER A C 1
ATOM 824 O O . SER A 1 99 ? -0.183 8.175 -20.079 1.00 91.00 99 SER A O 1
ATOM 826 N N . VAL A 1 100 ? 1.656 7.065 -20.730 1.00 91.50 100 VAL A N 1
ATOM 827 C CA . VAL A 1 100 ? 2.298 8.192 -21.426 1.00 91.50 100 VAL A CA 1
ATOM 828 C C . VAL A 1 100 ? 1.459 8.635 -22.622 1.00 91.50 100 VAL A C 1
ATOM 830 O O . VAL A 1 100 ? 1.260 9.837 -22.802 1.00 91.50 100 VAL A O 1
ATOM 833 N N . ARG A 1 101 ? 0.947 7.687 -23.417 1.00 93.50 101 ARG A N 1
ATOM 834 C CA . ARG A 1 101 ? 0.106 7.954 -24.590 1.00 93.50 101 ARG A CA 1
ATOM 835 C C . ARG A 1 101 ? -1.176 8.688 -24.205 1.00 93.50 101 ARG A C 1
ATOM 837 O O . ARG A 1 101 ? -1.574 9.616 -24.906 1.00 93.50 101 ARG A O 1
ATOM 844 N N . GLN A 1 102 ? -1.812 8.292 -23.102 1.00 92.81 102 GLN A N 1
ATOM 845 C CA . GLN A 1 102 ? -2.989 8.983 -22.572 1.00 92.81 102 GLN A CA 1
ATOM 846 C C . GLN A 1 102 ? -2.631 10.357 -21.994 1.00 92.81 102 GLN A C 1
ATOM 848 O O . GLN A 1 102 ? -3.386 11.314 -22.157 1.00 92.81 102 GLN A O 1
ATOM 853 N N . GLY A 1 103 ? -1.489 10.463 -21.309 1.00 89.69 103 GLY A N 1
ATOM 854 C CA . GLY A 1 103 ? -1.007 11.710 -20.714 1.00 89.69 103 GLY A CA 1
ATOM 855 C C . GLY A 1 103 ? -1.916 12.278 -19.614 1.00 89.69 103 GLY A C 1
ATOM 856 O O . GLY A 1 103 ? -1.729 13.431 -19.204 1.00 89.69 103 GLY A O 1
ATOM 857 N N . ASP A 1 104 ? -2.895 11.500 -19.134 1.00 92.06 104 ASP A N 1
ATOM 858 C CA . ASP A 1 104 ? -3.838 11.932 -18.108 1.00 92.06 104 ASP A CA 1
ATOM 859 C C . ASP A 1 104 ? -3.191 11.859 -16.721 1.00 92.06 104 ASP A C 1
ATOM 861 O O . ASP A 1 104 ? -2.993 10.802 -16.126 1.00 92.06 104 ASP A O 1
ATOM 865 N N . THR A 1 105 ? -2.867 13.027 -16.172 1.00 93.75 105 THR A N 1
ATOM 866 C CA . THR A 1 105 ? -2.348 13.147 -14.808 1.00 93.75 105 THR A CA 1
ATOM 867 C C . THR A 1 105 ? -3.416 12.955 -13.737 1.00 93.75 105 THR A C 1
ATOM 869 O O . THR A 1 105 ? -3.058 12.768 -12.578 1.00 93.75 105 THR A O 1
ATOM 872 N N . ARG A 1 106 ? -4.705 13.065 -14.077 1.00 94.69 106 ARG A N 1
ATOM 873 C CA . ARG A 1 106 ? -5.798 13.092 -13.100 1.00 94.69 106 ARG A CA 1
ATOM 874 C C . ARG A 1 106 ? -5.838 11.817 -12.268 1.00 94.69 106 ARG A C 1
ATOM 876 O O . ARG A 1 106 ? -5.832 11.930 -11.049 1.00 94.69 106 ARG A O 1
ATOM 883 N N . ALA A 1 107 ? -5.762 10.648 -12.904 1.00 91.62 107 ALA A N 1
ATOM 884 C CA . ALA A 1 107 ? -5.764 9.360 -12.208 1.00 91.62 107 ALA A CA 1
ATOM 885 C C . ALA A 1 107 ? -4.638 9.265 -11.158 1.00 91.62 107 ALA A C 1
ATOM 887 O O . ALA A 1 107 ? -4.870 8.869 -10.020 1.00 91.62 107 ALA A O 1
ATOM 888 N N . PHE A 1 108 ? -3.429 9.728 -11.495 1.00 91.19 108 PHE A N 1
ATOM 889 C CA . PHE A 1 108 ? -2.291 9.744 -10.566 1.00 91.19 108 PHE A CA 1
ATOM 890 C C . PHE A 1 108 ? -2.487 10.716 -9.400 1.00 91.19 108 PHE A C 1
ATOM 892 O O . PHE A 1 108 ? -2.086 10.428 -8.272 1.00 91.19 108 PHE A O 1
ATOM 899 N N . VAL A 1 109 ? -3.077 11.885 -9.666 1.00 95.00 109 VAL A N 1
ATOM 900 C CA . VAL A 1 109 ? -3.387 12.867 -8.621 1.00 95.00 109 VAL A CA 1
ATOM 901 C C . VAL A 1 109 ? -4.461 12.329 -7.685 1.00 95.00 109 VAL A C 1
ATOM 903 O O . VAL A 1 109 ? -4.294 12.429 -6.473 1.00 95.00 109 VAL A O 1
ATOM 906 N N . GLU A 1 110 ? -5.530 11.749 -8.226 1.00 95.31 110 GLU A N 1
ATOM 907 C CA . GLU A 1 110 ? -6.627 11.162 -7.455 1.00 95.31 110 GLU A CA 1
ATOM 908 C C . GLU A 1 110 ? -6.130 10.022 -6.563 1.00 95.31 110 GLU A C 1
ATOM 910 O O . GLU A 1 110 ? -6.406 10.040 -5.365 1.00 95.31 110 GLU A O 1
ATOM 915 N N . GLU A 1 111 ? -5.307 9.115 -7.095 1.00 93.00 111 GLU A N 1
ATOM 916 C CA . GLU A 1 111 ? -4.684 8.034 -6.322 1.00 93.00 111 GLU A CA 1
ATOM 917 C C . GLU A 1 111 ? -3.807 8.581 -5.181 1.00 93.00 111 GLU A C 1
ATOM 919 O O . GLU A 1 111 ? -3.932 8.182 -4.022 1.00 93.00 111 GLU A O 1
ATOM 924 N N . ALA A 1 112 ? -2.948 9.566 -5.462 1.00 94.19 112 ALA A N 1
ATOM 925 C CA . ALA A 1 112 ? -2.091 10.157 -4.435 1.00 94.19 112 ALA A CA 1
ATOM 926 C C . ALA A 1 112 ? -2.885 10.901 -3.352 1.00 94.19 112 ALA A C 1
ATOM 928 O O . ALA A 1 112 ? -2.531 10.840 -2.172 1.00 94.19 112 ALA A O 1
ATOM 929 N N . VAL A 1 113 ? -3.953 11.604 -3.740 1.00 96.00 113 VAL A N 1
ATOM 930 C CA . VAL A 1 113 ? -4.855 12.291 -2.809 1.00 96.00 113 VAL A CA 1
ATOM 931 C C . VAL A 1 113 ? -5.612 11.272 -1.962 1.00 96.00 113 VAL A C 1
ATOM 933 O O . VAL A 1 113 ? -5.700 11.459 -0.745 1.00 96.00 113 VAL A O 1
ATOM 936 N N . LEU A 1 114 ? -6.096 10.178 -2.554 1.00 94.56 114 LEU A N 1
ATOM 937 C CA . LEU A 1 114 ? -6.796 9.103 -1.850 1.00 94.56 114 LEU A CA 1
ATOM 938 C C . LEU A 1 114 ? -5.938 8.531 -0.715 1.00 94.56 114 LEU A C 1
ATOM 940 O O . LEU A 1 114 ? -6.423 8.372 0.405 1.00 94.56 114 LEU A O 1
ATOM 944 N N . GLN A 1 115 ? -4.644 8.322 -0.957 1.00 93.31 115 GLN A N 1
ATOM 945 C CA . GLN A 1 115 ? -3.711 7.783 0.038 1.00 93.31 115 GLN A CA 1
ATOM 946 C C . GLN A 1 115 ? -3.440 8.715 1.231 1.00 93.31 115 GLN A C 1
ATOM 948 O O . GLN A 1 115 ? -2.929 8.260 2.252 1.00 93.31 115 GLN A O 1
ATOM 953 N N . VAL A 1 116 ? -3.756 10.012 1.146 1.00 94.69 116 VAL A N 1
ATOM 954 C CA . VAL A 1 116 ? -3.528 10.989 2.237 1.00 94.69 116 VAL A CA 1
ATOM 955 C C . VAL A 1 116 ? -4.805 11.621 2.785 1.00 94.69 116 VAL A C 1
ATOM 957 O O . VAL A 1 116 ? -4.741 12.420 3.732 1.00 94.69 116 VAL A O 1
ATOM 960 N N . SER A 1 117 ? -5.954 11.249 2.226 1.00 91.75 117 SER A N 1
ATOM 961 C CA . SER A 1 117 ? -7.276 11.752 2.593 1.00 91.75 117 SER A CA 1
ATOM 962 C C . SER A 1 117 ? -7.957 10.881 3.646 1.00 91.75 117 SER A C 1
ATOM 964 O O . SER A 1 117 ? -7.543 9.757 3.926 1.00 91.75 117 SER A O 1
ATOM 966 N N . SER A 1 118 ? -9.001 11.425 4.267 1.00 88.81 118 SER A N 1
ATOM 967 C CA . SER A 1 118 ? -9.937 10.609 5.041 1.00 88.81 118 SER A CA 1
ATOM 968 C C . SER A 1 118 ? -10.862 9.885 4.069 1.00 88.81 118 SER A C 1
ATOM 970 O O . SER A 1 118 ? -11.424 10.523 3.182 1.00 88.81 118 SER A O 1
ATOM 972 N N . TRP A 1 119 ? -11.036 8.576 4.241 1.00 86.44 119 TRP A N 1
ATOM 973 C CA . TRP A 1 119 ? -11.865 7.747 3.358 1.00 86.44 119 TRP A CA 1
ATOM 974 C C . TRP A 1 119 ? -13.359 7.793 3.696 1.00 86.44 119 TRP A C 1
ATOM 976 O O . TRP A 1 119 ? -14.155 7.07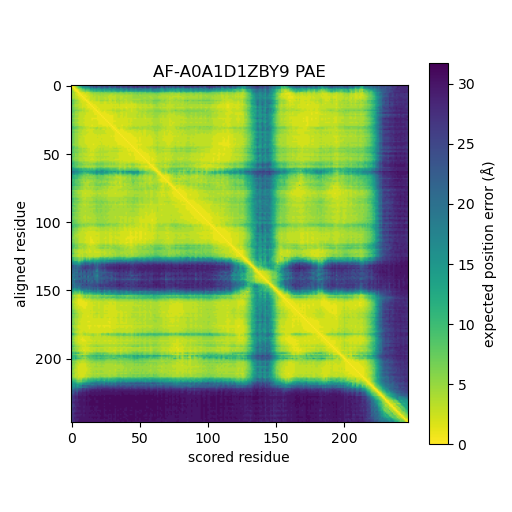8 3.100 1.00 86.44 119 TRP A O 1
ATOM 986 N N . GLY A 1 120 ? -13.755 8.613 4.673 1.00 85.56 120 GLY A N 1
ATOM 987 C CA . GLY A 1 120 ? -15.137 8.668 5.159 1.00 85.56 120 GLY A CA 1
ATOM 988 C C . GLY A 1 120 ? -15.492 7.564 6.161 1.00 85.56 120 GLY A C 1
ATOM 989 O O . GLY A 1 120 ? -16.579 7.592 6.727 1.00 85.56 120 GLY A O 1
ATOM 990 N N . PHE A 1 121 ? -14.566 6.647 6.444 1.00 86.19 121 PHE A N 1
ATOM 991 C CA . PHE A 1 121 ? -14.641 5.673 7.531 1.00 86.19 121 PHE A CA 1
ATOM 992 C C . PHE A 1 121 ? -13.254 5.484 8.154 1.00 86.19 121 PHE A C 1
ATOM 994 O O . PHE A 1 121 ? -12.234 5.811 7.541 1.00 86.19 121 PHE A O 1
ATOM 1001 N N . ARG A 1 122 ? -13.201 4.968 9.383 1.00 87.00 122 ARG A N 1
ATOM 1002 C CA . ARG A 1 122 ? -11.947 4.590 10.046 1.00 87.00 122 ARG A CA 1
ATOM 1003 C C . ARG A 1 122 ? -11.723 3.099 9.864 1.00 87.00 122 ARG A C 1
ATOM 1005 O O . ARG A 1 122 ? -12.670 2.324 9.887 1.00 87.00 122 ARG A O 1
ATOM 1012 N N . LEU A 1 123 ? -10.467 2.667 9.818 1.00 88.00 123 LEU A N 1
ATOM 1013 C CA . LEU A 1 123 ? -10.146 1.235 9.763 1.00 88.00 123 LEU A CA 1
ATOM 1014 C C . LEU A 1 123 ? -10.754 0.442 10.928 1.00 88.00 123 LEU A C 1
ATOM 1016 O O . LEU A 1 123 ? -11.198 -0.681 10.732 1.00 88.00 123 LEU A O 1
ATOM 1020 N N . ALA A 1 124 ? -10.849 1.045 12.115 1.00 85.31 124 ALA A N 1
ATOM 1021 C CA . ALA A 1 124 ? -11.504 0.420 13.263 1.00 85.31 124 ALA A CA 1
ATOM 1022 C C . ALA A 1 124 ? -12.993 0.102 13.026 1.00 85.31 124 ALA A C 1
ATOM 1024 O O . ALA A 1 124 ? -13.522 -0.801 13.667 1.00 85.31 124 ALA A O 1
ATOM 1025 N N . ASP A 1 125 ? -13.650 0.810 12.102 1.00 86.12 125 ASP A N 1
ATOM 1026 C CA . ASP A 1 125 ? -15.056 0.595 11.751 1.00 86.12 125 ASP A CA 1
ATOM 1027 C C . ASP A 1 125 ? -15.239 -0.646 10.844 1.00 86.12 125 ASP A C 1
ATOM 1029 O O . ASP A 1 125 ? -16.365 -1.086 10.624 1.00 86.12 125 ASP A O 1
ATOM 1033 N N . LEU A 1 126 ? -14.147 -1.243 10.333 1.00 84.38 126 LEU A N 1
ATOM 1034 C CA . LEU A 1 126 ? -14.190 -2.524 9.614 1.00 84.38 126 LEU A CA 1
ATOM 1035 C C . LEU A 1 126 ? -14.505 -3.691 10.546 1.00 84.38 126 LEU A C 1
ATOM 1037 O O . LEU A 1 126 ? -15.095 -4.680 10.115 1.00 84.38 126 LEU A O 1
ATOM 1041 N N . GLN A 1 127 ? -14.109 -3.596 11.815 1.00 78.81 127 GLN A N 1
ATOM 1042 C CA . GLN A 1 127 ? -14.455 -4.617 12.787 1.00 78.81 127 GLN A CA 1
ATOM 1043 C C . GLN A 1 127 ? -15.948 -4.540 13.088 1.00 78.81 127 GLN A C 1
ATOM 1045 O O . GLN A 1 127 ? -16.504 -3.455 13.237 1.00 78.81 127 GLN A O 1
ATOM 1050 N N . VAL A 1 128 ? -16.580 -5.702 13.235 1.00 75.00 128 VAL A N 1
ATOM 1051 C CA . VAL A 1 128 ? -17.957 -5.797 13.715 1.00 75.00 128 VAL A CA 1
ATOM 1052 C C . VAL A 1 128 ? -18.028 -5.171 15.100 1.00 75.00 128 VAL A C 1
ATOM 1054 O O . VAL A 1 128 ? -17.542 -5.724 16.088 1.00 75.00 128 VAL A O 1
ATOM 1057 N N . GLN A 1 129 ? -18.615 -3.984 15.158 1.00 66.00 129 GLN A N 1
ATOM 1058 C CA . GLN A 1 129 ? -18.831 -3.255 16.389 1.00 66.00 129 GLN A CA 1
ATOM 1059 C C . GLN A 1 129 ? -20.322 -3.076 16.602 1.00 66.00 129 GLN A C 1
ATOM 1061 O O . GLN A 1 129 ? -21.117 -2.883 15.677 1.00 66.00 129 GLN A O 1
ATOM 1066 N N . LYS A 1 130 ? -20.701 -3.106 17.875 1.00 61.81 130 LYS A N 1
ATOM 1067 C CA . LYS A 1 130 ? -22.010 -2.632 18.287 1.00 61.81 130 LYS A CA 1
ATOM 1068 C C . LYS A 1 130 ? -22.057 -1.141 17.967 1.00 61.81 130 LYS A C 1
ATOM 1070 O O . LYS A 1 130 ? -21.235 -0.389 18.496 1.00 61.81 130 LYS A O 1
ATOM 1075 N N . LYS A 1 131 ? -22.978 -0.713 17.101 1.00 60.50 131 LYS A N 1
ATOM 1076 C CA . LYS A 1 131 ? -23.176 0.705 16.791 1.00 60.50 131 LYS A CA 1
ATOM 1077 C C . LYS A 1 131 ? -23.556 1.414 18.090 1.00 60.50 131 LYS A C 1
ATOM 1079 O O . LYS A 1 131 ? -24.679 1.301 18.574 1.00 60.50 131 LYS A O 1
ATOM 1084 N N . ASN A 1 132 ? -22.581 2.066 18.715 1.00 55.31 132 ASN A N 1
ATOM 1085 C CA . ASN A 1 132 ? -22.833 2.852 19.910 1.00 55.31 132 ASN A CA 1
ATOM 1086 C C . ASN A 1 132 ? -23.559 4.115 19.459 1.00 55.31 132 ASN A C 1
ATOM 1088 O O . ASN A 1 132 ? -22.995 4.934 18.731 1.00 55.31 132 ASN A O 1
ATOM 1092 N N . GLU A 1 133 ? -24.812 4.261 19.880 1.00 55.22 133 GLU A N 1
ATOM 1093 C CA . GLU A 1 133 ? -25.522 5.530 19.781 1.00 55.22 133 GLU A CA 1
ATOM 1094 C C . GLU A 1 133 ? -24.655 6.615 20.443 1.00 55.22 133 GLU A C 1
ATOM 1096 O O . GLU A 1 133 ? -24.013 6.382 21.471 1.00 55.22 133 GLU A O 1
ATOM 1101 N N . GLY A 1 134 ? -24.514 7.755 19.765 1.00 55.47 134 GLY A N 1
ATOM 1102 C CA . GLY A 1 134 ? -23.472 8.747 20.023 1.00 55.47 134 GLY A CA 1
ATOM 1103 C C . GLY A 1 134 ? -23.365 9.200 21.483 1.00 55.47 134 GLY A C 1
ATOM 1104 O O . GLY A 1 134 ? -24.325 9.187 22.250 1.00 55.47 134 GLY A O 1
ATOM 1105 N N . LYS A 1 135 ? -22.172 9.660 21.876 1.00 51.72 135 LYS A N 1
ATOM 1106 C CA . LYS A 1 135 ? -21.934 10.202 23.221 1.00 51.72 135 LYS A CA 1
ATOM 1107 C C . LYS A 1 135 ? -22.667 11.537 23.385 1.00 51.72 135 LYS A C 1
ATOM 1109 O O . LYS A 1 135 ? -22.264 12.533 22.793 1.00 51.72 135 LYS A O 1
ATOM 1114 N N . GLY A 1 136 ? -23.714 11.566 24.207 1.00 66.25 136 GLY A N 1
ATOM 1115 C CA . GLY A 1 136 ? -24.397 12.802 24.587 1.00 66.25 136 GLY A CA 1
ATOM 1116 C C . GLY A 1 136 ? -25.769 12.569 25.215 1.00 66.25 136 GLY A C 1
ATOM 1117 O O . GLY A 1 136 ? -26.464 11.614 24.879 1.00 66.25 136 GLY A O 1
ATOM 1118 N N . PHE A 1 137 ? -26.174 13.480 26.102 1.00 72.69 137 PHE A N 1
ATOM 1119 C CA . PHE A 1 137 ? -27.457 13.433 26.814 1.00 72.69 137 PHE A CA 1
ATOM 1120 C C . PHE A 1 137 ? -28.671 13.317 25.871 1.00 72.69 137 PHE A C 1
ATOM 1122 O O . PHE A 1 137 ? -29.597 12.563 26.146 1.00 72.69 137 PHE A O 1
ATOM 1129 N N . LEU A 1 138 ? -28.633 13.993 24.715 1.00 72.31 138 LEU A N 1
ATOM 1130 C CA . LEU A 1 138 ? -29.699 13.951 23.703 1.00 72.31 138 LEU A CA 1
ATOM 1131 C C . LEU A 1 138 ? -29.855 12.577 23.028 1.00 72.31 138 LEU A C 1
ATOM 1133 O O . LEU A 1 138 ? -30.977 12.142 22.787 1.00 72.31 138 LEU A O 1
ATOM 1137 N N . MET A 1 139 ? -28.749 11.888 22.727 1.00 64.69 139 MET A N 1
ATOM 1138 C CA . MET A 1 139 ? -28.783 10.537 22.146 1.00 64.69 139 MET A CA 1
ATOM 1139 C C . MET A 1 139 ? -29.218 9.499 23.183 1.00 64.69 139 MET A C 1
ATOM 1141 O O . MET A 1 139 ? -29.999 8.614 22.853 1.00 64.69 139 MET A O 1
ATOM 1145 N N . TRP A 1 140 ? -28.804 9.670 24.443 1.00 70.25 140 TRP A N 1
ATOM 1146 C CA . TRP A 1 140 ? -29.299 8.862 25.560 1.00 70.25 140 TRP A CA 1
ATOM 1147 C C . TRP A 1 140 ? -30.809 9.025 25.780 1.00 70.25 140 TRP A C 1
ATOM 1149 O O . TRP A 1 140 ? -31.506 8.037 25.964 1.00 70.25 140 TRP A O 1
ATOM 1159 N N . LEU A 1 141 ? -31.353 10.245 25.697 1.00 71.44 141 LEU A N 1
ATOM 1160 C CA . LEU A 1 141 ? -32.806 10.431 25.755 1.00 71.44 141 LEU A CA 1
ATOM 1161 C C . LEU A 1 141 ? -33.503 9.749 24.575 1.00 71.44 141 LEU A C 1
ATOM 1163 O O . LEU A 1 141 ? -34.509 9.076 24.763 1.00 71.44 141 LEU A O 1
ATOM 1167 N N . LYS A 1 142 ? -32.960 9.885 23.361 1.00 68.31 142 LYS A N 1
ATOM 1168 C CA . LYS A 1 142 ? -33.542 9.280 22.158 1.00 68.31 142 LYS A CA 1
ATOM 1169 C C . LYS A 1 142 ? -33.582 7.746 22.241 1.00 68.31 142 LYS A C 1
ATOM 1171 O O . LYS A 1 142 ? -34.558 7.156 21.786 1.00 68.31 142 LYS A O 1
ATOM 1176 N N . SER A 1 143 ? -32.595 7.114 22.872 1.00 65.06 143 SER A N 1
ATOM 1177 C CA . SER A 1 143 ? -32.542 5.656 23.051 1.00 65.06 143 SER A CA 1
ATOM 1178 C C . SER A 1 143 ? -33.562 5.102 24.051 1.00 65.06 143 SER A C 1
ATOM 1180 O O . SER A 1 143 ? -33.944 3.940 23.960 1.00 65.06 143 SER A O 1
ATOM 1182 N N . LEU A 1 144 ? -34.052 5.926 24.985 1.00 69.75 144 LEU A N 1
ATOM 1183 C CA . LEU A 1 144 ? -35.120 5.535 25.915 1.00 69.75 144 LEU A CA 1
ATOM 1184 C C . LEU A 1 144 ? -36.502 5.504 25.248 1.00 69.75 144 LEU A C 1
ATOM 1186 O O . LEU A 1 144 ? -37.358 4.726 25.658 1.00 69.75 144 LEU A O 1
ATOM 1190 N N . TYR A 1 145 ? -36.716 6.342 24.229 1.00 65.31 145 TYR A N 1
ATOM 1191 C CA . TYR A 1 145 ? -37.992 6.444 23.508 1.00 65.31 145 TYR A CA 1
ATOM 1192 C C . TYR A 1 145 ? -38.034 5.624 22.215 1.00 65.31 145 TYR A C 1
ATOM 1194 O O . TYR A 1 145 ? -39.116 5.294 21.736 1.00 65.31 145 TYR A O 1
ATOM 1202 N N . THR A 1 146 ? -36.876 5.291 21.643 1.00 60.75 146 THR A N 1
ATOM 1203 C CA . THR A 1 146 ? -36.778 4.488 20.421 1.00 60.75 146 THR A CA 1
ATOM 1204 C C . THR A 1 146 ? -36.282 3.102 20.807 1.00 60.75 146 THR A C 1
ATOM 1206 O O . THR A 1 146 ? -35.158 2.966 21.277 1.00 60.75 146 THR A O 1
ATOM 1209 N N . HIS A 1 147 ? -37.089 2.059 20.603 1.00 49.44 147 HIS A N 1
ATOM 1210 C CA . HIS A 1 147 ? -36.622 0.671 20.686 1.00 49.44 147 HIS A CA 1
ATOM 1211 C C . HIS A 1 147 ? -35.793 0.368 19.424 1.00 49.44 147 HIS A C 1
ATOM 1213 O O . HIS A 1 147 ? -36.214 -0.379 18.548 1.00 49.44 147 HIS A O 1
ATOM 1219 N N . SER A 1 148 ? -34.666 1.064 19.255 1.00 51.28 148 SER A N 1
ATOM 1220 C CA . SER A 1 148 ? -33.771 0.870 18.120 1.00 51.28 148 SER A CA 1
ATOM 1221 C C . SER A 1 148 ? -33.091 -0.486 18.282 1.00 51.28 148 SER A C 1
ATOM 1223 O O . SER A 1 148 ? -32.337 -0.731 19.231 1.00 51.28 148 SER A O 1
ATOM 1225 N N . GLU A 1 149 ? -33.382 -1.403 17.360 1.00 49.88 149 GLU A N 1
ATOM 1226 C CA . GLU A 1 149 ? -32.602 -2.623 17.219 1.00 49.88 149 GLU A CA 1
ATOM 1227 C C . GLU A 1 149 ? -31.128 -2.234 17.088 1.00 49.88 149 GLU A C 1
ATOM 1229 O O . GLU A 1 149 ? -30.740 -1.362 16.308 1.00 49.88 149 GLU A O 1
ATOM 1234 N N . ARG A 1 150 ? -30.295 -2.835 17.934 1.00 54.66 150 ARG A N 1
ATOM 1235 C CA . ARG A 1 150 ? -28.858 -2.573 17.962 1.00 54.66 150 ARG A CA 1
ATOM 1236 C C . ARG A 1 150 ? -28.250 -3.133 16.681 1.00 54.66 150 ARG A C 1
ATOM 1238 O O . ARG A 1 150 ? -27.903 -4.309 16.633 1.00 54.66 150 ARG A O 1
ATOM 1245 N N . GLU A 1 151 ? -28.126 -2.297 15.660 1.00 58.41 151 GLU A N 1
ATOM 1246 C CA . GLU A 1 151 ? -27.476 -2.672 14.408 1.00 58.41 151 GLU A CA 1
ATOM 1247 C C . GLU A 1 151 ? -25.992 -2.974 14.661 1.00 58.41 151 GLU A C 1
ATOM 1249 O O . GLU A 1 151 ? -25.236 -2.146 15.184 1.00 58.41 151 GLU A O 1
ATOM 1254 N N . TRP A 1 152 ? -25.566 -4.180 14.293 1.00 59.12 152 TRP A N 1
ATOM 1255 C CA . TRP A 1 152 ? -24.154 -4.520 14.178 1.00 59.12 152 TRP A CA 1
ATOM 1256 C C . TRP A 1 152 ? -23.651 -3.979 12.844 1.00 59.12 152 TRP A C 1
ATOM 1258 O O . TRP A 1 152 ? -24.175 -4.338 11.792 1.00 59.12 152 TRP A O 1
ATOM 1268 N N . ALA A 1 153 ? -22.654 -3.101 12.889 1.00 68.81 153 ALA A N 1
ATOM 1269 C CA . ALA A 1 153 ? -22.019 -2.556 11.697 1.00 68.81 153 ALA A CA 1
ATOM 1270 C C . ALA A 1 153 ? -20.575 -3.065 11.624 1.00 68.81 153 ALA A C 1
ATOM 1272 O O . ALA A 1 153 ? -19.891 -3.124 12.646 1.00 68.81 153 ALA A O 1
ATOM 1273 N N . GLY A 1 154 ? -20.131 -3.452 10.429 1.00 77.12 154 GLY A N 1
ATOM 1274 C CA . GLY A 1 154 ? -18.770 -3.925 10.171 1.00 77.12 154 GLY A CA 1
ATOM 1275 C C . GLY A 1 154 ? -18.729 -5.115 9.213 1.00 77.12 154 GLY A C 1
ATOM 1276 O O . GLY A 1 154 ? -19.762 -5.646 8.802 1.00 77.12 154 GLY A O 1
ATOM 1277 N N . PHE A 1 155 ? -17.521 -5.528 8.844 1.00 84.12 155 PHE A N 1
ATOM 1278 C CA . PHE A 1 155 ? -17.289 -6.667 7.966 1.00 84.12 155 PHE A CA 1
ATOM 1279 C C . PHE A 1 155 ? -17.241 -7.966 8.778 1.00 84.12 155 PHE A C 1
ATOM 1281 O O . PHE A 1 155 ? -16.396 -8.128 9.654 1.00 84.12 155 PHE A O 1
ATOM 1288 N N . LEU A 1 156 ? -18.164 -8.888 8.490 1.00 82.69 156 LEU A N 1
ATOM 1289 C CA . LEU A 1 156 ? -18.298 -10.164 9.207 1.00 82.69 156 LEU A CA 1
ATOM 1290 C C . LEU A 1 156 ? -17.314 -11.242 8.730 1.00 82.69 156 LEU A C 1
ATOM 1292 O O . LEU A 1 156 ? -17.082 -12.211 9.448 1.00 82.69 156 LEU A O 1
ATOM 1296 N N . GLY A 1 157 ? -16.771 -11.099 7.520 1.00 84.31 157 GLY A N 1
ATOM 1297 C CA . GLY A 1 157 ? -15.844 -12.070 6.948 1.00 84.31 157 GLY A CA 1
ATOM 1298 C C . GLY A 1 157 ? -14.433 -11.971 7.544 1.00 84.31 157 GLY A C 1
ATOM 1299 O O . GLY A 1 157 ? -14.072 -10.956 8.147 1.00 84.31 157 GLY A O 1
ATOM 1300 N N . PRO A 1 158 ? -13.598 -13.002 7.350 1.00 89.88 158 PRO A N 1
ATOM 1301 C CA . PRO A 1 158 ? -12.196 -12.952 7.734 1.00 89.88 158 PRO A CA 1
ATOM 1302 C C . PRO A 1 158 ? -11.439 -11.910 6.901 1.00 89.88 158 PRO A C 1
ATOM 1304 O O . PRO A 1 158 ? -11.641 -11.788 5.691 1.00 89.88 158 PRO A O 1
ATOM 1307 N N . ILE A 1 159 ? -10.544 -11.169 7.553 1.00 91.81 159 ILE A N 1
ATOM 1308 C CA . ILE A 1 159 ? -9.636 -10.216 6.908 1.00 91.81 159 ILE A CA 1
ATOM 1309 C C . ILE A 1 159 ? -8.224 -10.779 7.022 1.00 91.81 159 ILE A C 1
ATOM 1311 O O . ILE A 1 159 ? -7.744 -11.031 8.127 1.00 91.81 159 ILE A O 1
ATOM 1315 N N . HIS A 1 160 ? -7.547 -10.946 5.894 1.00 94.19 160 HIS A N 1
ATOM 1316 C CA . HIS A 1 160 ? -6.175 -11.431 5.833 1.00 94.19 160 HIS A CA 1
ATOM 1317 C C . HIS A 1 160 ? -5.264 -10.390 5.191 1.00 94.19 160 HIS A C 1
ATOM 1319 O O . HIS A 1 160 ? -5.603 -9.800 4.167 1.00 94.19 160 HIS A O 1
ATOM 1325 N N . ILE A 1 161 ? -4.099 -10.173 5.792 1.00 94.81 161 ILE A N 1
ATOM 1326 C CA . ILE A 1 161 ? -3.102 -9.206 5.337 1.00 94.81 161 ILE A CA 1
ATOM 1327 C C . ILE A 1 161 ? -1.795 -9.947 5.095 1.00 94.81 161 ILE A C 1
ATOM 1329 O O . ILE A 1 161 ? -1.236 -10.491 6.038 1.00 94.81 161 ILE A O 1
ATOM 1333 N N . TRP A 1 162 ? -1.279 -9.936 3.871 1.00 95.75 162 TRP A N 1
ATOM 1334 C CA . TRP A 1 162 ? 0.062 -10.43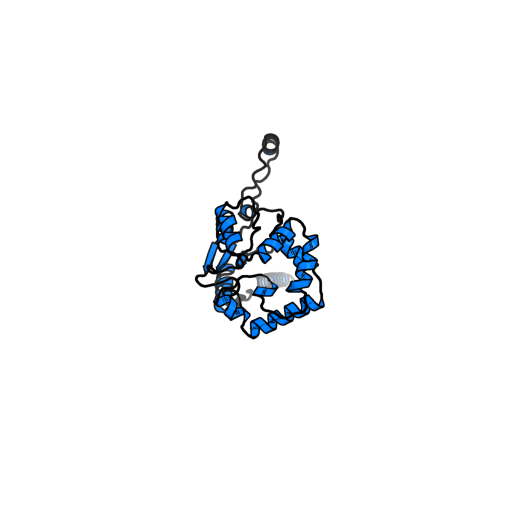7 3.567 1.00 95.75 162 TRP A CA 1
ATOM 1335 C C . TRP A 1 162 ? 1.044 -9.274 3.515 1.00 95.75 162 TRP A C 1
ATOM 1337 O O . TRP A 1 162 ? 0.847 -8.332 2.749 1.00 95.75 162 TRP A O 1
ATOM 1347 N N . GLN A 1 163 ? 2.094 -9.330 4.333 1.00 96.19 163 GLN A N 1
ATOM 1348 C CA . GLN A 1 163 ? 3.088 -8.264 4.445 1.00 96.19 163 GLN A CA 1
ATOM 1349 C C . GLN A 1 163 ? 4.503 -8.828 4.329 1.00 96.19 163 GLN A C 1
ATOM 1351 O O . GLN A 1 163 ? 4.938 -9.612 5.174 1.00 96.19 163 GLN A O 1
ATOM 1356 N N . GLY A 1 164 ? 5.244 -8.358 3.324 1.00 95.38 164 GLY A N 1
ATOM 1357 C CA . GLY A 1 164 ? 6.687 -8.561 3.231 1.00 95.38 164 GLY A CA 1
ATOM 1358 C C . GLY A 1 164 ? 7.417 -7.836 4.356 1.00 95.38 164 GLY A C 1
ATOM 1359 O O . GLY A 1 164 ? 7.179 -6.646 4.578 1.00 95.38 164 GLY A O 1
ATOM 1360 N N . MET A 1 165 ? 8.289 -8.537 5.081 1.00 95.06 165 MET A N 1
ATOM 1361 C CA . MET A 1 165 ? 9.033 -7.949 6.204 1.00 95.06 165 MET A CA 1
ATOM 1362 C C . MET A 1 165 ? 10.180 -7.039 5.756 1.00 95.06 165 MET A C 1
ATOM 1364 O O . MET A 1 165 ? 10.604 -6.169 6.519 1.00 95.06 165 MET A O 1
ATOM 1368 N N . ASP A 1 166 ? 10.620 -7.182 4.506 1.00 94.44 166 ASP A N 1
ATOM 1369 C CA . ASP A 1 166 ? 11.655 -6.349 3.900 1.00 94.44 166 ASP A CA 1
ATOM 1370 C C . ASP A 1 166 ? 11.069 -5.237 3.008 1.00 94.44 166 ASP A C 1
ATOM 1372 O O . ASP A 1 166 ? 11.822 -4.468 2.404 1.00 94.44 166 ASP A O 1
ATOM 1376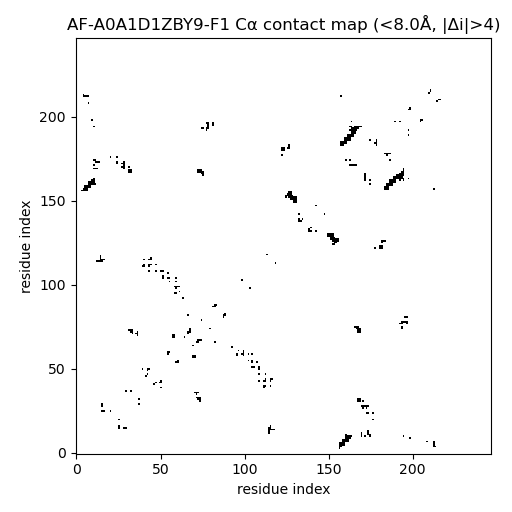 N N . ASP A 1 167 ? 9.738 -5.100 2.956 1.00 93.88 167 ASP A N 1
ATOM 1377 C CA . ASP A 1 167 ? 9.030 -4.092 2.162 1.00 93.88 167 ASP A CA 1
ATOM 1378 C C . ASP A 1 167 ? 9.458 -2.655 2.543 1.00 93.88 167 ASP A C 1
ATOM 1380 O O . ASP A 1 167 ? 9.336 -2.199 3.686 1.00 93.88 167 ASP A O 1
ATOM 1384 N N . GLN A 1 168 ? 9.990 -1.923 1.557 1.00 92.12 168 GLN A N 1
ATOM 1385 C CA . GLN A 1 168 ? 10.380 -0.511 1.686 1.00 92.12 168 GLN A CA 1
ATOM 1386 C C . GLN A 1 168 ? 9.380 0.441 1.001 1.00 92.12 168 GLN A C 1
ATOM 1388 O O . GLN A 1 168 ? 9.483 1.663 1.152 1.00 92.12 168 GLN A O 1
ATOM 1393 N N . VAL A 1 169 ? 8.418 -0.094 0.245 1.00 91.56 169 VAL A N 1
ATOM 1394 C CA . VAL A 1 169 ? 7.338 0.653 -0.406 1.00 91.56 169 VAL A CA 1
ATOM 1395 C C . VAL A 1 169 ? 6.213 0.891 0.596 1.00 91.56 169 VAL A C 1
ATOM 1397 O O . VAL A 1 169 ? 5.814 2.043 0.795 1.00 91.56 169 VAL A O 1
ATOM 1400 N N . VAL A 1 170 ? 5.745 -0.158 1.260 1.00 93.31 170 VAL A N 1
ATOM 1401 C CA . VAL A 1 170 ? 4.757 -0.113 2.336 1.00 93.31 170 VAL A CA 1
ATOM 1402 C C . VAL A 1 170 ? 5.405 -0.717 3.571 1.00 93.31 170 VAL A C 1
ATOM 1404 O O . VAL A 1 170 ? 5.549 -1.927 3.703 1.00 93.31 170 VAL A O 1
ATOM 1407 N N . SER A 1 171 ? 5.846 0.152 4.483 1.00 93.44 171 SER A N 1
ATOM 1408 C CA . SER A 1 171 ? 6.546 -0.294 5.688 1.00 93.44 171 SER A CA 1
ATOM 1409 C C . SER A 1 171 ? 5.684 -1.288 6.480 1.00 93.44 171 SER A C 1
ATOM 1411 O O . SER A 1 171 ? 4.508 -0.989 6.706 1.00 93.44 171 SER A O 1
ATOM 1413 N N . PRO A 1 172 ? 6.265 -2.377 7.025 1.00 94.81 172 PRO A N 1
ATOM 1414 C CA . PRO A 1 172 ? 5.553 -3.301 7.911 1.00 94.81 172 PRO A CA 1
ATOM 1415 C C . PRO A 1 172 ? 4.829 -2.618 9.080 1.00 94.81 172 PRO A C 1
ATOM 1417 O O . PRO A 1 172 ? 3.809 -3.115 9.550 1.00 94.81 172 PRO A O 1
ATOM 1420 N N . SER A 1 173 ? 5.294 -1.435 9.500 1.00 94.75 173 SER A N 1
ATOM 1421 C CA . SER A 1 173 ? 4.638 -0.628 10.533 1.00 94.75 173 SER A CA 1
ATOM 1422 C C . SER A 1 173 ? 3.201 -0.221 10.179 1.00 94.75 173 SER A C 1
ATOM 1424 O O . SER A 1 173 ? 2.373 -0.063 11.074 1.00 94.75 173 SER A O 1
ATOM 1426 N N . MET A 1 174 ? 2.873 -0.092 8.889 1.00 94.69 174 MET A N 1
ATOM 1427 C CA . MET A 1 174 ? 1.499 0.141 8.444 1.00 94.69 174 MET A CA 1
ATOM 1428 C C . MET A 1 174 ? 0.616 -1.079 8.743 1.00 94.69 174 MET A C 1
ATOM 1430 O O . MET A 1 174 ? -0.456 -0.922 9.319 1.00 94.69 174 MET A O 1
ATOM 1434 N N . SER A 1 175 ? 1.092 -2.294 8.462 1.00 94.06 175 SER A N 1
ATOM 1435 C CA . SER A 1 175 ? 0.382 -3.537 8.800 1.00 94.06 175 SER A CA 1
ATOM 1436 C C . SER A 1 175 ? 0.292 -3.777 10.313 1.00 94.06 175 SER A C 1
ATOM 1438 O O . SER A 1 175 ? -0.741 -4.234 10.801 1.00 94.06 175 SER A O 1
ATOM 1440 N N . GLU A 1 176 ? 1.317 -3.403 11.087 1.00 92.94 176 GLU A N 1
ATOM 1441 C CA . GLU A 1 176 ? 1.254 -3.404 12.559 1.00 92.94 176 GLU A CA 1
ATOM 1442 C C . GLU A 1 176 ? 0.158 -2.466 13.082 1.00 92.94 176 GLU A C 1
ATOM 1444 O O . GLU A 1 176 ? -0.609 -2.841 13.975 1.00 92.94 176 GLU A O 1
ATOM 1449 N N . PHE A 1 177 ? 0.054 -1.269 12.497 1.00 94.50 177 PHE A N 1
ATOM 1450 C CA . PHE A 1 177 ? -1.012 -0.323 12.798 1.00 94.50 177 PHE A CA 1
ATOM 1451 C C . PHE A 1 177 ? -2.390 -0.911 12.465 1.00 94.50 177 PHE A C 1
ATOM 1453 O O . PHE A 1 177 ? -3.271 -0.887 13.328 1.00 94.50 177 PHE A O 1
ATOM 1460 N N . VAL A 1 178 ? -2.572 -1.489 11.267 1.00 93.81 178 VAL A N 1
ATOM 1461 C CA . VAL A 1 178 ? -3.840 -2.129 10.871 1.00 93.81 178 VAL A CA 1
ATOM 1462 C C . VAL A 1 178 ? -4.210 -3.238 11.851 1.00 93.81 178 VAL A C 1
ATOM 1464 O O . VAL A 1 178 ? -5.325 -3.232 12.359 1.00 93.81 178 VAL A O 1
ATOM 1467 N N . ARG A 1 179 ? -3.278 -4.130 12.205 1.00 92.88 179 ARG A N 1
ATOM 1468 C CA . ARG A 1 179 ? -3.508 -5.205 13.187 1.00 92.88 179 ARG A CA 1
ATOM 1469 C C . ARG A 1 179 ? -3.984 -4.674 14.538 1.00 92.88 179 ARG A C 1
ATOM 1471 O O . ARG A 1 179 ? -4.817 -5.291 15.195 1.00 92.88 179 ARG A O 1
ATOM 1478 N N . ARG A 1 180 ? -3.451 -3.530 14.975 1.00 93.44 180 ARG A N 1
ATOM 1479 C CA . ARG A 1 180 ? -3.831 -2.907 16.248 1.00 93.44 180 ARG A CA 1
ATOM 1480 C C . ARG A 1 180 ? -5.242 -2.323 16.213 1.00 93.44 180 ARG A C 1
ATOM 1482 O O . ARG A 1 180 ? -5.939 -2.397 17.222 1.00 93.44 180 ARG A O 1
ATOM 1489 N N . VAL A 1 181 ? -5.646 -1.708 15.100 1.00 91.88 181 VAL A N 1
ATOM 1490 C CA . VAL A 1 181 ? -6.967 -1.058 14.979 1.00 91.88 181 VA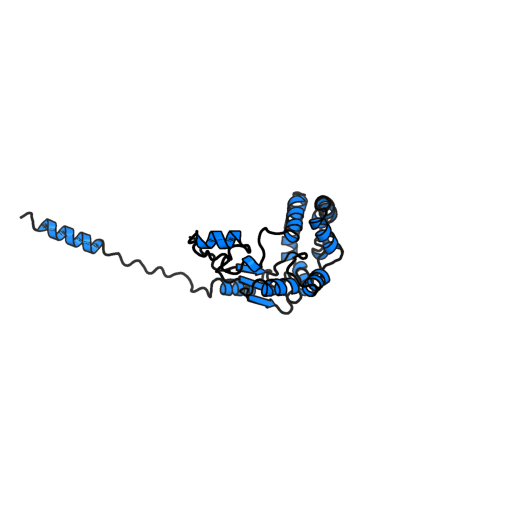L A CA 1
ATOM 1491 C C . VAL A 1 181 ? -8.049 -1.968 14.402 1.00 91.88 181 VAL A C 1
ATOM 1493 O O . VAL A 1 181 ? -9.225 -1.682 14.587 1.00 91.88 181 VAL A O 1
ATOM 1496 N N . VAL A 1 182 ? -7.662 -3.083 13.780 1.00 91.25 182 VAL A N 1
ATOM 1497 C CA . VAL A 1 182 ? -8.535 -4.157 13.294 1.00 91.25 182 VAL A CA 1
ATOM 1498 C C . VAL A 1 182 ? -8.080 -5.486 13.917 1.00 91.25 182 VAL A C 1
ATOM 1500 O O . VAL A 1 182 ? -7.465 -6.305 13.236 1.00 91.25 182 VAL A O 1
ATOM 1503 N N . PRO A 1 183 ? -8.368 -5.743 15.209 1.00 82.44 183 PRO A N 1
ATOM 1504 C CA . PRO A 1 183 ? -7.924 -6.959 15.901 1.00 82.44 183 PRO A CA 1
ATOM 1505 C C . PRO A 1 183 ? -8.376 -8.276 15.256 1.00 82.44 183 PRO A C 1
ATOM 1507 O O . PRO A 1 183 ? -7.761 -9.308 15.496 1.00 82.44 183 PRO A O 1
ATOM 1510 N N . GLY A 1 184 ? -9.452 -8.254 14.458 1.00 86.94 184 GLY A N 1
ATOM 1511 C CA . GLY A 1 184 ? -9.934 -9.419 13.707 1.00 86.94 184 GLY A CA 1
ATOM 1512 C C . GLY A 1 184 ? -9.141 -9.732 12.433 1.00 86.94 184 GLY A C 1
ATOM 1513 O O . GLY A 1 184 ? -9.403 -10.753 11.802 1.00 86.94 184 GLY A O 1
ATOM 1514 N N . ALA A 1 185 ? -8.195 -8.877 12.033 1.00 92.12 185 ALA A N 1
ATOM 1515 C CA . ALA A 1 185 ? -7.358 -9.124 10.868 1.00 92.12 185 ALA A CA 1
ATOM 1516 C C . ALA A 1 185 ? -6.208 -10.085 11.203 1.00 92.12 185 ALA A C 1
ATOM 1518 O O . ALA A 1 185 ? -5.447 -9.873 12.150 1.00 92.12 185 ALA A O 1
ATOM 1519 N N . THR A 1 186 ? -6.042 -11.117 10.381 1.00 94.62 186 THR A N 1
ATOM 1520 C CA . THR A 1 186 ? -4.905 -12.040 10.443 1.00 94.62 186 THR A CA 1
ATOM 1521 C C . THR A 1 186 ? -3.774 -11.501 9.579 1.00 94.62 186 THR A C 1
ATOM 1523 O O . THR A 1 186 ? -3.951 -11.321 8.376 1.00 94.62 186 THR A O 1
ATOM 1526 N N . VAL A 1 187 ? -2.607 -11.254 10.176 1.00 95.19 187 VAL A N 1
ATOM 1527 C CA . VAL A 1 187 ? -1.420 -10.795 9.442 1.00 95.19 187 VAL A CA 1
ATOM 1528 C C . VAL A 1 187 ? -0.489 -11.971 9.171 1.00 95.19 187 VAL A C 1
ATOM 1530 O O . VAL A 1 187 ? 0.053 -12.570 10.097 1.00 95.19 187 VAL A O 1
ATOM 1533 N N . HIS A 1 188 ? -0.279 -12.255 7.893 1.00 95.31 188 HIS A N 1
ATOM 1534 C CA . HIS A 1 188 ? 0.690 -13.203 7.366 1.00 95.31 188 HIS A CA 1
ATOM 1535 C C . HIS A 1 188 ? 1.993 -12.459 7.068 1.00 95.31 188 HIS A C 1
ATOM 1537 O O . HIS A 1 188 ? 2.107 -11.725 6.084 1.00 95.31 188 HIS A O 1
ATOM 1543 N N . THR A 1 189 ? 2.971 -12.607 7.957 1.00 95.19 189 THR A N 1
ATOM 1544 C CA . THR A 1 189 ? 4.303 -12.010 7.803 1.00 95.19 189 THR A CA 1
ATOM 1545 C C . THR A 1 189 ? 5.170 -12.864 6.891 1.00 95.19 189 THR A C 1
ATOM 1547 O O . THR A 1 189 ? 5.301 -14.068 7.111 1.00 95.19 189 THR A O 1
ATOM 1550 N N . LEU A 1 190 ? 5.809 -12.238 5.909 1.00 94.44 190 LEU A N 1
ATOM 1551 C CA . LEU A 1 190 ? 6.577 -12.922 4.877 1.00 94.44 190 LEU A CA 1
ATOM 1552 C C . LEU A 1 190 ? 8.054 -12.529 4.980 1.00 94.44 190 LEU A C 1
ATOM 1554 O O . LEU A 1 190 ? 8.473 -11.451 4.549 1.00 94.44 190 LEU A O 1
ATOM 1558 N N . SER A 1 191 ? 8.837 -13.391 5.625 1.00 93.69 191 SER A N 1
ATOM 1559 C CA . SER A 1 191 ? 10.268 -13.176 5.858 1.00 93.69 191 SER A CA 1
ATOM 1560 C C . SER A 1 191 ? 11.047 -13.132 4.545 1.00 93.69 191 SER A C 1
ATOM 1562 O O . SER A 1 191 ? 10.914 -14.030 3.720 1.00 93.69 191 SER A O 1
ATOM 1564 N N . GLY A 1 192 ? 11.891 -12.114 4.361 1.00 91.62 192 GLY A N 1
ATOM 1565 C CA . GLY A 1 192 ? 12.704 -11.958 3.149 1.00 91.62 192 GLY A CA 1
ATOM 1566 C C . GLY A 1 192 ? 11.940 -11.468 1.912 1.00 91.62 192 GLY A C 1
ATOM 1567 O O . GLY A 1 192 ? 12.549 -11.283 0.856 1.00 91.62 192 GLY A O 1
ATOM 1568 N N . GLU A 1 193 ? 10.624 -11.257 2.023 1.00 93.38 193 GLU A N 1
ATOM 1569 C CA . GLU A 1 193 ? 9.800 -10.699 0.951 1.00 93.38 193 GLU A CA 1
ATOM 1570 C C . GLU A 1 193 ? 9.713 -9.170 1.061 1.00 93.38 193 GLU A C 1
ATOM 1572 O O . GLU A 1 193 ? 9.571 -8.602 2.149 1.00 93.38 193 GLU A O 1
ATOM 1577 N N . GLY A 1 194 ? 9.785 -8.513 -0.092 1.00 92.50 194 GLY A N 1
ATOM 1578 C CA . GLY A 1 194 ? 9.501 -7.096 -0.304 1.00 92.50 194 GLY A CA 1
ATOM 1579 C C . GLY A 1 194 ? 8.056 -6.842 -0.739 1.00 92.50 194 GLY A C 1
ATOM 1580 O O . GLY A 1 194 ? 7.165 -7.645 -0.467 1.00 92.50 194 GLY A O 1
ATOM 1581 N N . HIS A 1 195 ? 7.819 -5.723 -1.423 1.00 92.19 195 HIS A N 1
ATOM 1582 C CA . HIS A 1 195 ? 6.468 -5.299 -1.809 1.00 92.19 195 HIS A CA 1
ATOM 1583 C C . HIS A 1 195 ? 5.869 -6.165 -2.921 1.00 92.19 195 HIS A C 1
ATOM 1585 O O . HIS A 1 195 ? 4.691 -6.508 -2.893 1.00 92.19 195 HIS A O 1
ATOM 1591 N N . PHE A 1 196 ? 6.690 -6.519 -3.911 1.00 88.38 196 PHE A N 1
ATOM 1592 C CA . PHE A 1 196 ? 6.236 -7.173 -5.139 1.00 88.38 196 PHE A CA 1
ATOM 1593 C C . PHE A 1 196 ? 6.537 -8.675 -5.138 1.00 88.38 196 PHE A C 1
ATOM 1595 O O . PHE A 1 196 ? 5.768 -9.475 -5.667 1.00 88.38 196 PHE A O 1
ATOM 1602 N N . SER A 1 197 ? 7.652 -9.053 -4.513 1.00 84.00 197 SER A N 1
ATOM 1603 C CA . SER A 1 197 ? 8.239 -10.398 -4.574 1.00 84.00 197 SER A CA 1
ATOM 1604 C C . SER A 1 197 ? 7.345 -11.580 -4.175 1.00 84.00 197 SER A C 1
ATOM 1606 O O . SER A 1 197 ? 7.526 -12.654 -4.739 1.00 84.00 197 SER A O 1
ATOM 1608 N N . TYR A 1 198 ? 6.379 -11.415 -3.264 1.00 83.12 198 TYR A N 1
ATOM 1609 C CA . TYR A 1 198 ? 5.493 -12.520 -2.864 1.00 83.12 198 TYR A CA 1
ATOM 1610 C C . TYR A 1 198 ? 4.294 -12.708 -3.796 1.00 83.12 198 TYR A C 1
ATOM 1612 O O . TYR A 1 198 ? 3.850 -13.827 -4.045 1.00 83.12 198 TYR A O 1
ATOM 1620 N N . PHE A 1 199 ? 3.726 -11.605 -4.283 1.00 76.44 199 PHE A N 1
ATOM 1621 C CA . PHE A 1 199 ? 2.471 -11.645 -5.026 1.00 76.44 199 PHE A CA 1
ATOM 1622 C C . PHE A 1 199 ? 2.682 -11.855 -6.529 1.00 76.44 199 PHE A C 1
ATOM 1624 O O . PHE A 1 199 ? 1.772 -12.300 -7.219 1.00 76.44 199 PHE A O 1
ATOM 1631 N N . TRP A 1 200 ? 3.853 -11.547 -7.074 1.00 81.69 200 TRP A N 1
ATOM 1632 C CA . TRP A 1 200 ? 4.049 -11.585 -8.519 1.00 81.69 200 TRP A CA 1
ATOM 1633 C C . TRP A 1 200 ? 4.389 -12.989 -9.045 1.00 81.69 200 TRP A C 1
ATOM 1635 O O . TRP A 1 200 ? 5.379 -13.578 -8.623 1.00 81.69 200 TRP A O 1
ATOM 1645 N N . PHE A 1 201 ? 3.573 -13.510 -9.975 1.00 75.38 201 PHE A N 1
ATOM 1646 C CA . PHE A 1 201 ? 3.721 -14.813 -10.661 1.00 75.38 201 PHE A CA 1
ATOM 1647 C C . PHE A 1 201 ? 4.120 -16.016 -9.779 1.00 75.38 201 PHE A C 1
ATOM 1649 O O . PHE A 1 201 ? 4.715 -16.979 -10.260 1.00 75.38 201 PHE A O 1
ATOM 1656 N N . CYS A 1 202 ? 3.756 -16.004 -8.496 1.00 87.25 202 CYS A N 1
ATOM 1657 C CA . CYS A 1 202 ? 3.990 -17.128 -7.599 1.00 87.25 202 CYS A CA 1
ATOM 1658 C C . CYS A 1 202 ? 2.729 -17.995 -7.496 1.00 87.25 202 CYS A C 1
ATOM 1660 O O . CYS A 1 202 ? 1.833 -17.723 -6.697 1.00 87.25 202 CYS A O 1
ATOM 1662 N N . ASP A 1 203 ? 2.68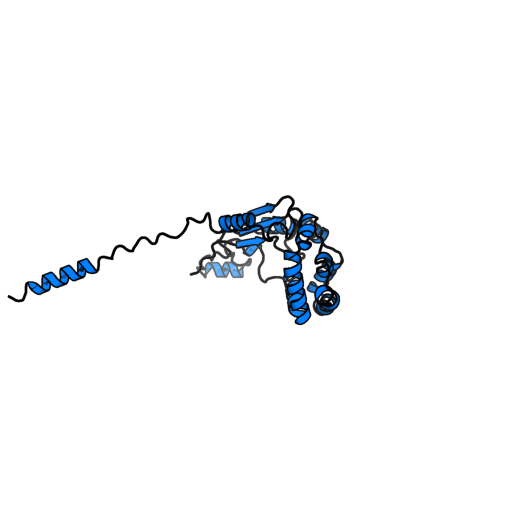1 -19.062 -8.291 1.00 90.81 203 ASP A N 1
ATOM 1663 C CA . ASP A 1 203 ? 1.548 -19.993 -8.352 1.00 90.81 203 ASP A CA 1
ATOM 1664 C C . ASP A 1 203 ? 1.241 -20.634 -6.983 1.00 90.81 203 ASP A C 1
ATOM 1666 O O . ASP A 1 203 ? 0.096 -20.651 -6.529 1.00 90.81 203 ASP A O 1
ATOM 1670 N N . GLU A 1 204 ? 2.269 -21.077 -6.252 1.00 91.75 204 GLU A N 1
ATOM 1671 C CA . GLU A 1 204 ? 2.104 -21.611 -4.892 1.00 91.75 204 GLU A CA 1
ATOM 1672 C C . GLU A 1 204 ? 1.564 -20.558 -3.913 1.00 91.75 204 GLU A C 1
ATOM 1674 O O . GLU A 1 204 ? 0.663 -20.849 -3.124 1.00 91.75 204 GLU A O 1
ATOM 1679 N N . CYS A 1 205 ? 2.061 -19.320 -3.991 1.00 91.12 205 CYS A N 1
ATOM 1680 C CA . CYS A 1 205 ? 1.615 -18.217 -3.142 1.00 91.12 205 CYS A CA 1
ATOM 1681 C C . CYS A 1 205 ? 0.148 -17.865 -3.429 1.00 91.12 205 CYS A C 1
ATOM 1683 O O . CYS A 1 205 ? -0.644 -17.697 -2.503 1.00 91.12 205 CYS A O 1
ATOM 1685 N N . HIS A 1 206 ? -0.246 -17.803 -4.704 1.00 91.19 206 HIS A N 1
ATOM 1686 C CA . HIS A 1 206 ? -1.633 -17.557 -5.107 1.00 91.19 206 HIS A CA 1
ATOM 1687 C C . HIS A 1 206 ? -2.563 -18.668 -4.631 1.00 91.19 206 HIS A C 1
ATOM 1689 O O . HIS A 1 206 ? -3.604 -18.375 -4.042 1.00 91.19 206 HIS A O 1
ATOM 1695 N N . ARG A 1 207 ? -2.179 -19.941 -4.796 1.00 91.31 207 ARG A N 1
ATOM 1696 C CA . ARG A 1 207 ? -2.957 -21.069 -4.261 1.00 91.31 207 ARG A CA 1
ATOM 1697 C C . ARG A 1 207 ? -3.081 -21.011 -2.745 1.00 91.31 207 ARG A C 1
ATOM 1699 O O . ARG A 1 207 ? -4.170 -21.246 -2.225 1.00 91.31 207 ARG A O 1
ATOM 1706 N N . HIS A 1 208 ? -2.011 -20.654 -2.037 1.00 91.38 208 HIS A N 1
ATOM 1707 C CA . HIS A 1 208 ? -2.055 -20.466 -0.590 1.00 91.38 208 HIS A CA 1
ATOM 1708 C C . HIS A 1 208 ? -3.083 -19.394 -0.209 1.00 91.38 208 HIS A C 1
ATOM 1710 O O . HIS A 1 208 ? -3.956 -19.651 0.621 1.00 91.38 208 HIS A O 1
ATOM 1716 N N . VAL A 1 209 ? -3.037 -18.220 -0.844 1.00 90.81 209 VAL A N 1
ATOM 1717 C CA . VAL A 1 209 ? -4.004 -17.140 -0.602 1.00 90.81 209 VAL A CA 1
ATOM 1718 C C . VAL A 1 209 ? -5.433 -17.613 -0.873 1.00 90.81 209 VAL A C 1
ATOM 1720 O O . VAL A 1 209 ? -6.301 -17.454 -0.017 1.00 90.81 209 VAL A O 1
ATOM 1723 N N . PHE A 1 210 ? -5.690 -18.234 -2.026 1.00 90.62 210 PHE A N 1
ATOM 1724 C CA . PHE A 1 210 ? -7.036 -18.690 -2.371 1.00 90.62 210 PHE A CA 1
ATOM 1725 C C . PHE A 1 210 ? -7.544 -19.775 -1.427 1.00 90.62 210 PHE A C 1
ATOM 1727 O O . PHE A 1 210 ? -8.682 -19.694 -0.977 1.00 90.62 210 PHE A O 1
ATOM 1734 N N . SER A 1 211 ? -6.703 -20.742 -1.060 1.00 91.38 211 SER A N 1
ATOM 1735 C CA . SER A 1 211 ? -7.076 -21.770 -0.083 1.00 91.38 211 SER A CA 1
ATOM 1736 C C . SER A 1 211 ? -7.335 -21.194 1.311 1.00 91.38 211 SER A C 1
ATOM 1738 O O . SER A 1 211 ? -8.190 -21.701 2.030 1.00 91.38 211 SER A O 1
ATOM 1740 N N . THR A 1 212 ? -6.665 -20.096 1.673 1.00 91.00 212 THR A N 1
ATOM 1741 C CA . THR A 1 212 ? -6.924 -19.370 2.924 1.00 91.00 212 THR A CA 1
ATOM 1742 C C . THR A 1 212 ? -8.300 -18.704 2.903 1.00 91.00 212 THR A C 1
ATOM 1744 O O . THR A 1 212 ? -9.014 -18.740 3.900 1.00 91.00 212 THR A O 1
ATOM 1747 N N . LEU A 1 213 ? -8.685 -18.106 1.772 1.00 88.19 213 LEU A N 1
ATOM 1748 C CA . LEU A 1 213 ? -9.955 -17.386 1.636 1.00 88.19 213 LEU A CA 1
ATOM 1749 C C . LEU A 1 213 ? -11.160 -18.307 1.420 1.00 88.19 213 LEU A C 1
ATOM 1751 O O . LEU A 1 213 ? -12.249 -18.014 1.907 1.00 88.19 213 LEU A O 1
ATOM 1755 N N . PHE A 1 214 ? -10.981 -19.387 0.661 1.00 87.44 214 PHE A N 1
ATOM 1756 C CA . PHE A 1 214 ? -12.078 -20.216 0.151 1.00 87.44 214 PHE A CA 1
ATOM 1757 C C . PHE A 1 214 ? -12.035 -21.668 0.642 1.00 87.44 214 PHE A C 1
ATOM 1759 O O . PHE A 1 214 ? -12.961 -22.431 0.375 1.00 87.44 214 PHE A O 1
ATOM 1766 N N . GLY A 1 215 ? -10.986 -22.060 1.368 1.00 87.50 215 GLY A N 1
ATOM 1767 C CA . GLY A 1 215 ? -10.732 -23.450 1.731 1.00 87.50 215 GLY A CA 1
ATOM 1768 C C . GLY A 1 215 ? -10.085 -24.255 0.601 1.00 87.50 215 GLY A C 1
ATOM 1769 O O . GLY A 1 215 ? -9.845 -23.769 -0.506 1.00 87.50 215 GLY A O 1
ATOM 1770 N N . ILE A 1 216 ? -9.769 -25.519 0.891 1.00 86.19 216 ILE A N 1
ATOM 1771 C CA . ILE A 1 216 ? -9.179 -26.433 -0.094 1.00 86.19 216 ILE A CA 1
ATOM 1772 C C . ILE A 1 216 ? -10.260 -26.818 -1.119 1.00 86.19 216 ILE A C 1
ATOM 1774 O O . ILE A 1 216 ? -11.333 -27.274 -0.707 1.00 86.19 216 ILE A O 1
ATOM 1778 N N . PRO A 1 217 ? -10.002 -26.672 -2.433 1.00 82.06 217 PRO A N 1
ATOM 1779 C CA . PRO A 1 217 ? -10.965 -27.047 -3.462 1.00 82.06 217 PRO A CA 1
ATOM 1780 C C . PRO A 1 217 ? -11.289 -28.544 -3.378 1.00 82.06 217 PRO A C 1
ATOM 1782 O O . PRO A 1 217 ? -10.392 -29.381 -3.406 1.00 82.06 217 PRO A O 1
ATOM 1785 N N . GLN A 1 218 ? -12.580 -28.878 -3.302 1.00 80.81 218 GLN A N 1
ATOM 1786 C CA . GLN A 1 218 ? -13.071 -30.260 -3.172 1.00 80.81 218 GLN A CA 1
ATOM 1787 C C . GLN A 1 218 ? -13.282 -30.969 -4.528 1.00 80.81 218 GLN A C 1
ATOM 1789 O O . GLN A 1 218 ? -13.826 -32.067 -4.577 1.00 80.81 218 GLN A O 1
ATOM 1794 N N . GLY A 1 219 ? -12.847 -30.353 -5.633 1.00 77.56 219 GLY A N 1
ATOM 1795 C CA . GLY A 1 219 ? -13.097 -30.833 -6.996 1.00 77.56 219 GLY A CA 1
ATOM 1796 C C . GLY A 1 219 ? -14.452 -30.378 -7.563 1.00 77.56 219 GLY A C 1
ATOM 1797 O O . GLY A 1 219 ? -15.139 -29.563 -6.941 1.00 77.56 219 GLY A O 1
ATOM 1798 N N . PRO A 1 220 ? -14.827 -30.842 -8.770 1.00 80.81 220 PRO A N 1
ATOM 1799 C CA . PRO A 1 220 ? -16.125 -30.545 -9.367 1.00 80.81 220 PRO A CA 1
ATOM 1800 C C . PRO A 1 220 ? -17.255 -30.971 -8.429 1.00 80.81 220 PRO A C 1
ATOM 1802 O O . PRO A 1 220 ? -17.225 -32.076 -7.887 1.00 80.81 220 PRO A O 1
ATOM 1805 N N . LEU A 1 221 ? -18.264 -30.115 -8.257 1.00 71.31 221 LEU A N 1
ATOM 1806 C CA . LEU A 1 221 ? -19.479 -30.504 -7.550 1.00 71.31 221 LEU A CA 1
ATOM 1807 C C . LEU A 1 221 ? -20.110 -31.665 -8.324 1.00 71.31 221 LEU A C 1
ATOM 1809 O O . LEU A 1 221 ? -20.590 -31.477 -9.442 1.00 71.31 221 LEU A O 1
ATOM 1813 N N . HIS A 1 222 ? -20.110 -32.863 -7.739 1.00 61.31 222 HIS A N 1
ATOM 1814 C CA . HIS A 1 222 ? -21.023 -33.906 -8.178 1.00 61.31 222 HIS A CA 1
ATOM 1815 C C . HIS A 1 222 ? -22.422 -33.356 -7.910 1.00 61.31 222 HIS A C 1
ATOM 1817 O O . HIS A 1 222 ? -22.883 -33.358 -6.769 1.00 61.31 222 HIS A O 1
ATOM 1823 N N . MET A 1 223 ? -23.080 -32.824 -8.943 1.00 59.91 223 MET A N 1
ATOM 1824 C CA . MET A 1 223 ? -24.519 -32.630 -8.878 1.00 59.91 223 MET A CA 1
ATOM 1825 C C . MET A 1 223 ? -25.081 -34.030 -8.677 1.00 59.91 223 MET A C 1
ATOM 1827 O O . MET A 1 223 ? -25.055 -34.849 -9.598 1.00 59.91 223 MET A O 1
ATOM 1831 N N . ALA A 1 224 ? -25.475 -34.350 -7.445 1.00 55.75 224 ALA A N 1
ATOM 1832 C CA . ALA A 1 224 ? -26.319 -35.501 -7.218 1.00 55.75 224 ALA A CA 1
ATOM 1833 C C . ALA A 1 224 ? -27.498 -35.302 -8.165 1.00 55.75 224 ALA A C 1
ATOM 1835 O O . ALA A 1 224 ? -28.164 -34.268 -8.088 1.00 55.75 224 ALA A O 1
ATOM 1836 N N . ALA A 1 225 ? -27.652 -36.216 -9.125 1.00 48.47 225 ALA A N 1
ATOM 1837 C CA . ALA A 1 225 ? -28.807 -36.227 -9.998 1.00 48.47 225 ALA A CA 1
ATOM 1838 C C . ALA A 1 225 ? -30.019 -36.065 -9.087 1.00 48.47 225 ALA A C 1
ATOM 1840 O O . ALA A 1 225 ? -30.179 -36.849 -8.147 1.00 48.47 225 ALA A O 1
ATOM 1841 N N . GLU A 1 226 ? -30.787 -34.998 -9.301 1.00 46.22 226 GLU A N 1
ATOM 1842 C CA . GLU A 1 226 ? -32.087 -34.851 -8.676 1.00 46.22 226 GLU A CA 1
ATOM 1843 C C . GLU A 1 226 ? -32.811 -36.170 -8.938 1.00 46.22 226 GLU A C 1
ATOM 1845 O O . GLU A 1 226 ? -33.104 -36.521 -10.082 1.00 46.22 226 GLU A O 1
ATOM 1850 N N . SER A 1 227 ? -32.990 -36.971 -7.887 1.00 47.25 227 SER A N 1
ATOM 1851 C CA . SER A 1 227 ? -33.906 -38.097 -7.941 1.00 47.25 227 SER A CA 1
ATOM 1852 C C . SER A 1 227 ? -35.234 -37.508 -8.402 1.00 47.25 227 SER A C 1
ATOM 1854 O O . SER A 1 227 ? -35.654 -36.537 -7.760 1.00 47.25 227 SER A O 1
ATOM 1856 N N . PRO A 1 228 ? -35.865 -38.017 -9.476 1.00 44.41 228 PRO A N 1
ATOM 1857 C CA . PRO A 1 228 ? -37.099 -37.446 -9.984 1.00 44.41 228 PRO A CA 1
ATOM 1858 C C . PRO A 1 228 ? -38.081 -37.337 -8.825 1.00 44.41 228 PRO A C 1
ATOM 1860 O O . PRO A 1 228 ? -38.489 -38.320 -8.203 1.00 44.41 228 PRO A O 1
ATOM 1863 N N . THR A 1 229 ? -38.346 -36.089 -8.462 1.00 40.81 229 THR A N 1
ATOM 1864 C CA . THR A 1 229 ? -39.275 -35.682 -7.429 1.00 40.81 229 THR A CA 1
ATOM 1865 C C . THR A 1 229 ? -40.615 -36.312 -7.772 1.00 40.81 229 THR A C 1
ATOM 1867 O O . THR A 1 229 ? -41.073 -36.155 -8.902 1.00 40.81 229 THR A O 1
ATOM 1870 N N . SER A 1 230 ? -41.171 -37.031 -6.792 1.00 51.50 230 SER A N 1
ATOM 1871 C CA . SER A 1 230 ? -42.561 -37.393 -6.424 1.00 51.50 230 SER A CA 1
ATOM 1872 C C . SER A 1 230 ? -43.793 -36.929 -7.238 1.00 51.50 230 SER A C 1
ATOM 1874 O O . SER A 1 230 ? -44.917 -37.235 -6.854 1.00 51.50 230 SER A O 1
ATOM 1876 N N . SER A 1 231 ? -43.635 -36.225 -8.348 1.00 46.97 231 SER A N 1
ATOM 1877 C CA . SER A 1 231 ? -44.672 -35.783 -9.277 1.00 46.97 231 SER A CA 1
ATOM 1878 C C . SER A 1 231 ? -45.139 -36.885 -10.233 1.00 46.97 231 SER A C 1
ATOM 1880 O O . SER A 1 231 ? -46.315 -36.900 -10.586 1.00 46.97 231 SER A O 1
ATOM 1882 N N . GLU A 1 232 ? -44.285 -37.857 -10.581 1.00 44.56 232 GLU A N 1
ATOM 1883 C CA . GLU A 1 232 ? -44.706 -39.032 -11.365 1.00 44.56 232 GLU A CA 1
ATOM 1884 C C . GLU A 1 232 ? -45.580 -39.986 -10.536 1.00 44.56 232 GLU A C 1
ATOM 1886 O O . GLU A 1 232 ? -46.580 -40.488 -11.041 1.00 44.56 232 GLU A O 1
ATOM 1891 N N . ALA A 1 233 ? -45.296 -40.143 -9.236 1.00 44.41 233 ALA A N 1
ATOM 1892 C CA . ALA A 1 233 ? -46.128 -40.951 -8.340 1.00 44.41 233 ALA A CA 1
ATOM 1893 C C . ALA A 1 233 ? -47.528 -40.340 -8.127 1.00 44.41 233 ALA A C 1
ATOM 1895 O O . ALA A 1 233 ? -48.512 -41.069 -8.045 1.00 44.41 233 ALA A O 1
ATOM 1896 N N . PHE A 1 234 ? -47.637 -39.006 -8.106 1.00 43.19 234 PHE A N 1
ATOM 1897 C CA . PHE A 1 234 ? -48.922 -38.322 -7.927 1.00 43.19 234 PHE A CA 1
ATOM 1898 C C . PHE A 1 234 ? -49.787 -38.341 -9.200 1.00 43.19 234 PHE A C 1
ATOM 1900 O O . PHE A 1 234 ? -51.009 -38.408 -9.114 1.00 43.19 234 PHE A O 1
ATOM 1907 N N . MET A 1 235 ? -49.180 -38.331 -10.394 1.00 46.41 235 MET A N 1
ATOM 1908 C CA . MET A 1 235 ? -49.935 -38.456 -11.652 1.00 46.41 235 MET A CA 1
ATOM 1909 C C . MET A 1 235 ? -50.384 -39.893 -11.951 1.00 46.41 235 MET A C 1
ATOM 1911 O O . MET A 1 235 ? -51.384 -40.089 -12.646 1.00 46.41 235 MET A O 1
ATOM 1915 N N . GLN A 1 236 ? -49.698 -40.896 -11.403 1.00 48.78 236 GLN A N 1
ATOM 1916 C CA . GLN A 1 236 ? -50.115 -42.293 -11.529 1.00 48.78 236 GLN A CA 1
ATOM 1917 C C . GLN A 1 236 ? -51.321 -42.608 -10.625 1.00 48.78 236 GLN A C 1
ATOM 1919 O O . GLN A 1 236 ? -52.242 -43.294 -11.049 1.00 48.78 236 GLN A O 1
ATOM 1924 N N . GLU A 1 237 ? -51.398 -42.000 -9.437 1.00 45.75 237 GLU A N 1
ATOM 1925 C CA . GLU A 1 237 ? -52.549 -42.154 -8.533 1.00 45.75 237 GLU A CA 1
ATOM 1926 C C . GLU A 1 237 ? -53.822 -41.454 -9.061 1.00 45.75 237 GLU A C 1
ATOM 1928 O O . GLU A 1 237 ? -54.930 -41.940 -8.856 1.00 45.75 237 GLU A O 1
ATOM 1933 N N . ILE A 1 238 ? -53.688 -40.354 -9.815 1.00 51.19 238 ILE A N 1
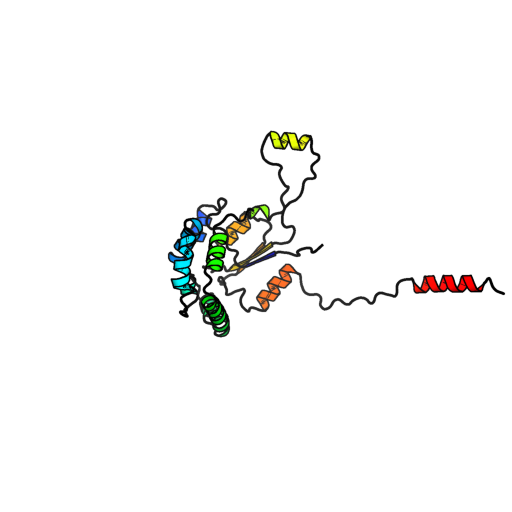ATOM 1934 C CA . ILE A 1 238 ? -54.837 -39.652 -10.424 1.00 51.19 238 ILE A CA 1
ATOM 1935 C C . ILE A 1 238 ? -55.400 -40.411 -11.639 1.00 51.19 238 ILE A C 1
ATOM 1937 O O . ILE A 1 238 ? -56.604 -40.378 -11.881 1.00 51.19 238 ILE A O 1
ATOM 1941 N N . THR A 1 239 ? -54.559 -41.127 -12.393 1.00 49.44 239 THR A N 1
ATOM 1942 C CA . THR A 1 239 ? -54.999 -41.860 -13.597 1.00 49.44 239 THR A CA 1
ATOM 1943 C C . THR A 1 239 ? -55.670 -43.204 -13.285 1.00 49.44 239 THR A C 1
ATOM 1945 O O . THR A 1 239 ? -56.575 -43.610 -14.020 1.00 49.44 239 THR A O 1
ATOM 1948 N N . ASP A 1 240 ? -55.321 -43.844 -12.164 1.00 49.34 240 ASP A N 1
ATOM 1949 C CA . ASP A 1 240 ? -55.982 -45.074 -11.693 1.00 49.34 240 ASP A CA 1
ATOM 1950 C C . ASP A 1 240 ? -57.343 -44.815 -11.012 1.00 49.34 240 ASP A C 1
ATOM 1952 O O . ASP A 1 240 ? -58.210 -45.690 -11.005 1.00 49.34 240 ASP A O 1
ATOM 1956 N N . VAL A 1 241 ? -57.587 -43.611 -10.475 1.00 51.78 241 VAL A N 1
ATOM 1957 C CA . VAL A 1 241 ? -58.889 -43.263 -9.867 1.00 51.78 241 VAL A CA 1
ATOM 1958 C C . VAL A 1 241 ? -59.944 -42.916 -10.929 1.00 51.78 241 VAL A C 1
ATOM 1960 O O . VAL A 1 241 ? -61.109 -43.288 -10.776 1.00 51.78 241 VAL A O 1
ATOM 1963 N N . ASP A 1 242 ? -59.554 -42.290 -12.045 1.00 46.59 242 ASP A N 1
ATOM 1964 C CA . ASP A 1 242 ? -60.485 -41.923 -13.128 1.00 46.59 242 ASP A CA 1
ATOM 1965 C C . ASP A 1 242 ? -60.894 -43.107 -14.030 1.00 46.59 242 ASP A C 1
ATOM 1967 O O . ASP A 1 242 ? -61.891 -43.032 -14.752 1.00 46.59 242 ASP A O 1
ATOM 1971 N N . THR A 1 243 ? -60.190 -44.242 -13.964 1.00 49.25 243 THR A N 1
ATOM 1972 C CA . THR A 1 243 ? -60.541 -45.458 -14.724 1.00 49.25 243 THR A CA 1
ATOM 1973 C C . THR A 1 243 ? -61.539 -46.380 -14.012 1.00 49.25 243 THR A C 1
ATOM 1975 O O . THR A 1 243 ? -62.091 -47.271 -14.656 1.00 49.25 243 THR A O 1
ATOM 1978 N N . MET A 1 244 ? -61.874 -46.144 -12.735 1.00 48.38 244 MET A N 1
ATOM 1979 C CA . MET A 1 244 ? -62.896 -46.925 -12.010 1.00 48.38 244 MET A CA 1
ATOM 1980 C C . MET A 1 244 ? -64.330 -46.372 -12.105 1.00 48.38 244 MET A C 1
ATOM 1982 O O . MET A 1 244 ? -65.251 -47.002 -11.587 1.00 48.38 244 MET A O 1
ATOM 1986 N N . HIS A 1 245 ? -64.564 -45.245 -12.791 1.00 49.94 245 HIS A N 1
ATOM 1987 C CA . HIS A 1 245 ? -65.910 -44.658 -12.925 1.00 49.94 245 HIS A CA 1
ATOM 1988 C C . HIS A 1 245 ? -66.528 -44.688 -14.329 1.00 49.94 245 HIS A C 1
ATOM 1990 O O . HIS A 1 245 ? -67.599 -44.120 -14.538 1.00 49.94 245 HIS A O 1
ATOM 1996 N N . THR A 1 246 ? -65.941 -45.424 -15.273 1.00 46.75 246 THR A N 1
ATOM 1997 C CA . THR A 1 246 ? -66.598 -45.720 -16.556 1.00 46.75 246 THR A CA 1
ATOM 1998 C C . THR A 1 246 ? -66.413 -47.176 -16.974 1.00 46.75 246 THR A C 1
ATOM 2000 O O . THR A 1 246 ? -65.634 -47.471 -17.875 1.00 46.75 246 THR A O 1
ATOM 2003 N N . SER A 1 247 ? -67.143 -48.090 -16.323 1.00 38.34 247 SER A N 1
ATOM 2004 C CA . SER A 1 247 ? -67.760 -49.311 -16.895 1.00 38.34 247 SER A CA 1
ATOM 2005 C C . SER A 1 247 ? -68.539 -50.068 -15.825 1.00 38.34 247 SER A C 1
ATOM 2007 O O . SER A 1 247 ? -67.941 -50.364 -14.770 1.00 38.34 247 SER A O 1
#

Nearest PDB structures (foldseek):
  5jd6-assembly1_A  TM=6.250E-01  e=8.700E-03  uncultured bacterium
  4rnc-assembly2_C-2  TM=4.824E-01  e=3.308E-03  Rhodococcus sp. ECU1013
  7yii-assembly1_B  TM=5.389E-01  e=1.108E-02  Rhodococcus opacus
  7yii-assembly1_A  TM=5.369E-01  e=2.431E-02  Rhodococcus opacus
  5yhp-assembly1_A  TM=3.085E-01  e=1.328E-02  Glaciozyma antarctica

pLDDT: mean 82.31, std 15.86, range [38.34, 96.69]

Foldseek 3Di:
DDAQLEAEAELDQAQLPDPPDDPVLSCLQCVLADPVLVVLLVCLAPPLVCQLVVLCVALLVPDDDQPCRRVVFDDDPLVVVVCPDPVNVVVVVVVSNVCNVVSDCPVVSVVSNCSNDDPVDDLLQQEFDFPPQDPDPVSVVVVVVDVDDRDGGHRPHQAEYEYECAESRRHCSSVVSSCVSHVRYHYHYDYPDYRANQPPPDPVSVQVVCCVRPNDDPPDPPPPPPPPPPPVVVVVVVVVVVVVPDD

Sequence (247 aa):
MNIISGAAMFAPIVNPYESSMTKEEKYKTWAKWTTKRKLLYILARKFPSFLPYFYRRSFLSGKHGEPEKLLSLSLIKKDKALVGDPIFKEFWERDVEESVRQGDTRAFVEEAVLQVSSWGFRLADLQVQKKNEGKGFLMWLKSLYTHSEREWAGFLGPIHIWQGMDDQVVSPSMSEFVRRVVPGATVHTLSGEGHFSYFWFCDECHRHVFSTLFGIPQGPLHMAAESPTSSEAFMQEITDVDTMHTS

Mean predicted aligned error: 11.28 Å

Solvent-accessible surface area (backbone atoms only — not comparable to full-atom values): 14405 Å² total; per-residue (Å²): 131,91,76,71,70,49,47,82,40,69,52,59,80,60,42,79,77,49,81,90,54,52,74,65,42,40,48,52,42,55,66,52,49,39,72,68,39,51,50,52,52,51,33,31,64,75,44,47,86,56,45,48,61,55,40,43,70,39,60,44,49,74,62,88,70,60,64,45,69,49,70,35,49,48,72,44,73,61,29,47,54,48,61,65,31,67,68,50,37,56,56,50,50,53,55,46,51,52,48,30,72,67,58,65,46,60,66,6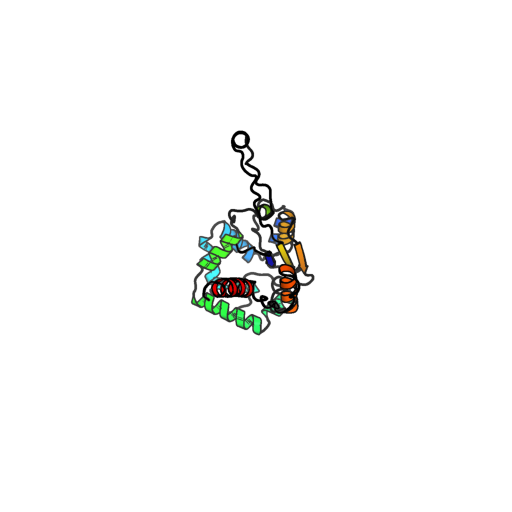0,46,52,54,48,30,58,50,58,45,84,81,88,67,56,71,52,55,46,39,70,35,75,62,72,78,60,95,48,73,70,48,56,54,48,55,76,77,39,92,67,77,80,53,74,45,49,53,86,43,55,38,37,34,42,32,22,68,52,14,33,72,42,30,50,41,39,53,54,50,46,39,69,50,24,73,77,42,46,73,47,77,32,84,84,22,21,74,50,52,57,76,56,94,33,67,68,50,52,50,51,52,48,33,72,57,73,44,77,84,86,69,79,80,77,72,71,74,76,69,83,68,71,59,66,63,54,54,52,58,56,57,62,59,66,62,72,78,74,127

Secondary structure (DSSP, 8-state):
------EEEES----TT-TTS-HHHHHHHHHTS-HHHHHHHHHHHH-GGGHHHHHHHTTTSS----HHHHHT----HHHHHHHTSHHHHHHHHHHHHHHHHH---HHHHHHHHHTTS--SS-GGGGS-EE----SSHHHHHHHHH------EES--S-EEEEEETT-SSS-HHHHHHHHHH-TTEEEEEETT--SSTTTSS-HHHHHHHHHHHH-S---S---------THHHHHHHHHHHHTTS--

InterPro domains:
  IPR000073 Alpha/beta hydrolase fold-1 [PF00561] (136-200)
  IPR029058 Alpha/Beta hydrolase fold [G3DSA:3.40.50.1820] (3-211)
  IPR029058 Alpha/Beta hydrolase fold [SSF53474] (6-211)